Protein AF-A0A397BS30-F1 (afdb_monomer)

Foldseek 3Di:
DDCPDPPPLVNVLVVLLVQCLDPPVVSNVVSLVSLLVSLLVCCVVPVVVSLVSLLSNLLSNLVSDQALVSLVSLLVSLVSCLVDLVSNLSSLVSLLVSCVVPVVRSVSSLLSLLLCLQVHDPVNNVSSLVSNLVVCQVPVVCLVVSVVSLVPDHDPVSSVVSVVSSVVSCVVVVVVVVVVVVD

Solvent-accessible surface area (backbone atoms only — not comparable to full-atom values): 10350 Å² total; per-residue (Å²): 135,83,80,72,70,81,66,53,65,65,60,53,44,63,67,27,57,71,24,59,66,38,88,55,62,70,52,18,55,48,19,54,51,50,51,45,49,50,31,50,57,29,48,76,82,37,49,69,60,16,49,53,53,41,52,55,48,46,54,48,51,57,69,47,58,81,47,69,87,47,48,65,61,52,54,51,49,50,61,56,34,62,90,39,65,69,54,38,52,50,46,54,49,53,47,50,52,54,21,70,76,39,55,80,78,24,47,58,50,54,54,46,57,49,52,42,66,68,72,53,59,79,90,50,38,68,60,52,50,52,55,52,50,52,48,39,72,77,42,60,85,48,52,64,58,49,48,53,47,58,72,41,95,58,56,70,71,58,37,51,57,52,50,57,50,48,55,60,48,47,70,63,47,54,65,58,58,63,56,68,76,75,113

Secondary structure (DSSP, 8-state):
--------HHHHHHHHGGGTT-SSHHHHHHHHHHHHHHHHHHHHH-HHHHHHHHHHHHHHHHHT--SGGGHHHHHHHHHTTTT-HHHHHHHHHHHHHHHHH-TTTTHHHHHHHHHHHHHS-TTTHHHHHHHHHHHHHH-GGGHHHHHHHHHSS--HHHHHHHHHHHHHHHHHHHHHHHHHTT-

pLDDT: mean 87.2, std 12.35, range [36.31, 96.69]

Sequence (183 aa):
MGHVRQLNLDMLFELALPGIGHAWAPLHRHAHRILRALVLMYSKDRPIQASEMGAVYIRGMVNTFTGPDDIKDMAMGVLAMTADAALVRFALVEICDKWACDRVRSEPLATLLFELLKVLPSRDLPFALVVVEKMMWEEPTIMPTVYQAIAGPCDASRRIVLLEWYLRLHAQIAPAVTWHSRL

Radius of gyration: 18.49 Å; Cα contacts (8 Å, |Δi|>4): 156; chains: 1; bounding box: 47×34×58 Å

Nearest PDB structures (foldseek):
  8e12-assembly1_B  TM=2.972E-01  e=1.622E+00  synthetic construct
  8gjg-assembly1_A  TM=2.204E-01  e=1.013E+00  synthetic construct
  7vg5-assembly1_B  TM=2.350E-01  e=1.344E+00  Methylorubrum extorquens AM1
  7vg4-assembly3_E  TM=2.601E-01  e=3.133E+00  Methylorubrum extorquens AM1

Organism: Aphanomyces astaci (NCBI:txid112090)

Mean predicted aligned error: 6.18 Å

Structure (mmCIF, N/CA/C/O backbone):
data_AF-A0A39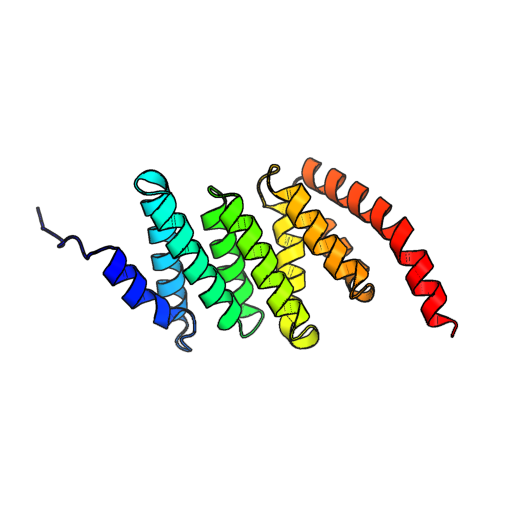7BS30-F1
#
_entry.id   AF-A0A397BS30-F1
#
loop_
_atom_site.group_PDB
_atom_site.id
_atom_site.type_symbol
_atom_site.label_atom_id
_atom_site.label_alt_id
_atom_site.label_comp_id
_atom_site.label_asym_id
_atom_site.label_entity_id
_atom_site.label_seq_id
_atom_site.pdbx_PDB_ins_code
_atom_site.Cartn_x
_atom_site.Cartn_y
_atom_site.Cartn_z
_atom_site.occupancy
_atom_site.B_iso_or_equiv
_atom_site.auth_seq_id
_atom_site.auth_comp_id
_atom_site.auth_asym_id
_atom_site.auth_atom_id
_atom_site.pdbx_PDB_model_num
ATOM 1 N N . MET A 1 1 ? 29.333 11.074 -30.494 1.00 40.16 1 MET A N 1
ATOM 2 C CA . MET A 1 1 ? 28.013 10.938 -29.843 1.00 40.16 1 MET A CA 1
ATOM 3 C C . MET A 1 1 ? 27.722 9.454 -29.734 1.00 40.16 1 MET A C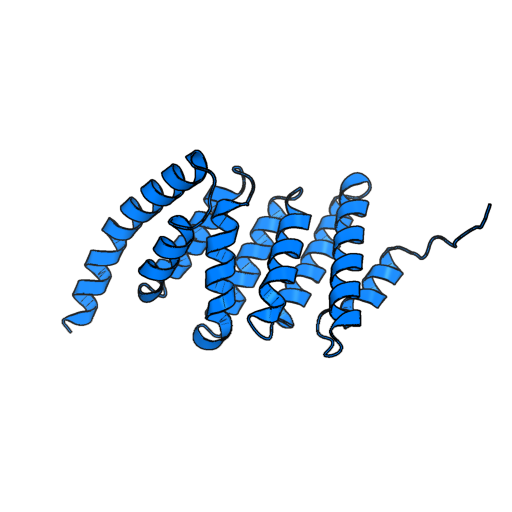 1
ATOM 5 O O . MET A 1 1 ? 27.475 8.816 -30.746 1.00 40.16 1 MET A O 1
ATOM 9 N N . GLY A 1 2 ? 27.954 8.877 -28.555 1.00 36.31 2 GLY A N 1
ATOM 10 C CA . GLY A 1 2 ? 27.960 7.428 -28.372 1.00 36.31 2 GLY A CA 1
ATOM 11 C C . GLY A 1 2 ? 26.554 6.850 -28.443 1.00 36.31 2 GLY A C 1
ATOM 12 O O . GLY A 1 2 ? 25.706 7.197 -27.625 1.00 36.31 2 GLY A O 1
ATOM 13 N N . HIS A 1 3 ? 26.332 5.944 -29.394 1.00 38.34 3 HIS A N 1
ATOM 14 C CA . HIS A 1 3 ? 25.245 4.977 -29.350 1.00 38.34 3 HIS A CA 1
ATOM 15 C C . HIS A 1 3 ? 25.442 4.075 -28.126 1.00 38.34 3 HIS A C 1
ATOM 17 O O . HIS A 1 3 ? 25.963 2.965 -28.229 1.00 38.34 3 HIS A O 1
ATOM 23 N N . VAL A 1 4 ? 25.019 4.540 -26.949 1.00 46.09 4 VAL A N 1
ATOM 24 C CA . VAL A 1 4 ? 24.551 3.613 -25.922 1.00 46.09 4 VAL A CA 1
ATOM 25 C C . VAL A 1 4 ? 23.377 2.918 -26.591 1.00 46.09 4 VAL A C 1
ATOM 27 O O . VAL A 1 4 ? 22.336 3.539 -26.807 1.00 46.09 4 VAL A O 1
ATOM 30 N N . ARG A 1 5 ? 23.607 1.686 -27.066 1.00 45.81 5 ARG A N 1
ATOM 31 C CA . ARG A 1 5 ? 22.564 0.811 -27.605 1.00 45.81 5 ARG A CA 1
ATOM 32 C C . ARG A 1 5 ? 21.346 0.992 -26.712 1.00 45.81 5 ARG A C 1
ATOM 34 O O . ARG A 1 5 ? 21.492 0.887 -25.495 1.00 45.81 5 ARG A O 1
ATOM 41 N N . GLN A 1 6 ? 20.198 1.304 -27.310 1.00 48.25 6 GLN A N 1
ATOM 42 C CA . GLN A 1 6 ? 18.901 1.136 -26.670 1.00 48.25 6 GLN A CA 1
ATOM 43 C C . GLN A 1 6 ? 18.874 -0.301 -26.152 1.00 48.25 6 GLN A C 1
ATOM 45 O O . GLN A 1 6 ? 18.563 -1.234 -26.888 1.00 48.25 6 GLN A O 1
ATOM 50 N N . LEU A 1 7 ? 19.318 -0.507 -24.916 1.00 56.38 7 LEU A N 1
ATOM 51 C CA . LEU A 1 7 ? 19.013 -1.709 -24.181 1.00 56.38 7 LEU A CA 1
ATOM 52 C C . LEU A 1 7 ? 17.499 -1.797 -24.257 1.00 56.38 7 LEU A C 1
ATOM 54 O O . LEU A 1 7 ? 16.817 -0.836 -23.893 1.00 56.38 7 LEU A O 1
ATOM 58 N N . ASN A 1 8 ? 17.000 -2.890 -24.834 1.00 81.12 8 ASN A N 1
ATOM 59 C CA . ASN A 1 8 ? 15.572 -3.126 -24.889 1.00 81.12 8 ASN A CA 1
ATOM 60 C C . ASN A 1 8 ? 15.067 -2.993 -23.447 1.00 81.12 8 ASN A C 1
ATOM 62 O O . ASN A 1 8 ? 15.527 -3.717 -22.565 1.00 81.12 8 ASN A O 1
ATOM 66 N N . LEU A 1 9 ? 14.223 -1.996 -23.188 1.00 82.75 9 LEU A N 1
ATOM 67 C CA . LEU A 1 9 ? 13.774 -1.664 -21.838 1.00 82.75 9 LEU A CA 1
ATOM 68 C C . LEU A 1 9 ? 13.046 -2.861 -21.200 1.00 82.75 9 LEU A C 1
ATOM 70 O O . LEU A 1 9 ? 13.106 -3.030 -19.985 1.00 82.75 9 LEU A O 1
ATOM 74 N N . ASP A 1 10 ? 12.469 -3.738 -22.026 1.00 84.62 10 ASP A N 1
ATOM 75 C CA . ASP A 1 10 ? 11.859 -5.003 -21.609 1.00 84.62 10 ASP A CA 1
ATOM 76 C C . ASP A 1 10 ? 12.922 -5.988 -21.102 1.00 84.62 10 ASP A C 1
ATOM 78 O O . ASP A 1 10 ? 12.783 -6.564 -20.028 1.00 84.62 10 ASP A O 1
ATOM 82 N N . MET A 1 11 ? 14.057 -6.092 -21.800 1.00 88.94 11 MET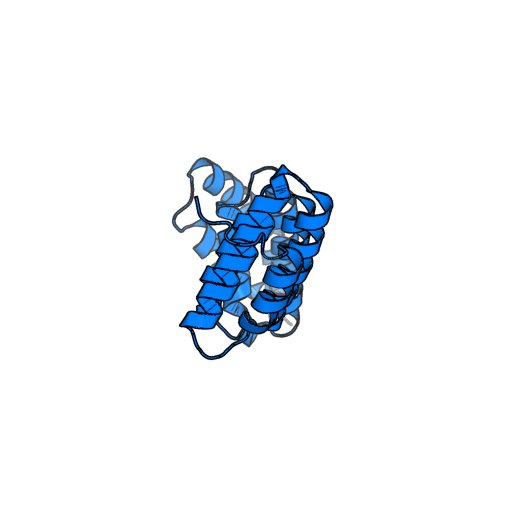 A N 1
ATOM 83 C CA . MET A 1 11 ? 15.201 -6.893 -21.350 1.00 88.94 11 MET A CA 1
ATOM 84 C C . MET A 1 11 ? 15.796 -6.336 -20.049 1.00 88.94 11 MET A C 1
ATOM 86 O O . MET A 1 11 ? 16.178 -7.098 -19.168 1.00 88.94 11 MET A O 1
ATOM 90 N N . LEU A 1 12 ? 15.870 -5.009 -19.895 1.00 89.94 12 LEU A N 1
ATOM 91 C CA . LEU A 1 12 ? 16.320 -4.395 -18.639 1.00 89.94 12 LEU A CA 1
ATOM 92 C C . LEU A 1 12 ? 15.372 -4.684 -17.479 1.00 89.94 12 LEU A C 1
ATOM 94 O O . LEU A 1 12 ? 15.836 -4.898 -16.360 1.00 89.94 12 LEU A O 1
ATOM 98 N N . PHE A 1 13 ? 14.067 -4.688 -17.740 1.00 92.06 13 PHE A N 1
ATOM 99 C CA . PHE A 1 13 ? 13.070 -5.057 -16.748 1.00 92.06 13 PHE A CA 1
ATOM 100 C C . PHE A 1 13 ? 13.260 -6.505 -16.302 1.00 92.06 13 PHE A C 1
ATOM 102 O O . PHE A 1 13 ? 13.444 -6.751 -15.111 1.00 92.06 13 PHE A O 1
ATOM 109 N N . GLU A 1 14 ? 13.322 -7.442 -17.249 1.00 91.50 14 GLU A N 1
ATOM 110 C CA . GLU A 1 14 ? 13.538 -8.863 -16.960 1.00 91.50 14 GLU A CA 1
ATOM 111 C C . GLU A 1 14 ? 14.844 -9.119 -16.201 1.00 91.50 14 GLU A C 1
ATOM 113 O O . GLU A 1 14 ? 14.863 -9.911 -15.262 1.00 91.50 14 GLU A O 1
ATOM 118 N N . LEU A 1 15 ? 15.926 -8.414 -16.541 1.00 91.38 15 LEU A N 1
ATOM 119 C CA . LEU A 1 15 ? 17.205 -8.528 -15.833 1.00 91.38 15 LEU A CA 1
ATOM 120 C C . LEU A 1 15 ? 17.167 -7.939 -14.418 1.00 91.38 15 LEU A C 1
ATOM 122 O O . LEU A 1 15 ? 17.908 -8.392 -13.546 1.00 91.38 15 LEU A O 1
ATOM 126 N N . ALA A 1 16 ? 16.337 -6.922 -14.178 1.00 93.12 16 ALA A N 1
ATOM 127 C CA . ALA A 1 16 ? 16.219 -6.284 -12.871 1.00 93.12 16 ALA A CA 1
ATOM 128 C C . ALA A 1 16 ? 15.297 -7.057 -11.913 1.00 93.12 16 ALA A C 1
ATOM 130 O O . ALA A 1 16 ? 15.535 -7.024 -10.705 1.00 93.12 16 ALA A O 1
ATOM 131 N N . LEU A 1 17 ? 14.285 -7.776 -12.417 1.00 93.69 17 LEU A N 1
ATOM 132 C CA . LEU A 1 17 ? 13.315 -8.519 -11.597 1.00 93.69 17 LEU A CA 1
ATOM 133 C C . LEU A 1 17 ? 13.954 -9.485 -10.574 1.00 93.69 17 LEU A C 1
ATOM 135 O O . LEU A 1 17 ? 13.567 -9.426 -9.405 1.00 93.69 17 LEU A O 1
ATOM 139 N N . PRO A 1 18 ? 14.958 -10.320 -10.923 1.00 92.50 18 PRO A N 1
ATOM 140 C CA . PRO A 1 18 ? 15.610 -11.207 -9.955 1.00 92.50 18 PRO A CA 1
ATOM 141 C C . PRO A 1 18 ? 16.290 -10.467 -8.797 1.00 92.50 18 PRO A C 1
ATOM 143 O O . PRO A 1 18 ? 16.517 -11.045 -7.737 1.00 92.50 18 PRO A O 1
ATOM 146 N N . GLY A 1 19 ? 16.625 -9.187 -8.985 1.00 92.38 19 GLY A N 1
ATOM 147 C CA . GLY A 1 19 ? 17.292 -8.378 -7.973 1.00 92.38 19 GLY A CA 1
ATOM 148 C C . GLY A 1 19 ? 16.397 -7.981 -6.796 1.00 92.38 19 GLY A C 1
ATOM 149 O O . GLY A 1 19 ? 16.935 -7.688 -5.733 1.00 92.38 19 GLY A O 1
ATOM 150 N N . ILE A 1 20 ? 15.065 -8.004 -6.939 1.00 91.19 20 ILE A N 1
ATOM 151 C CA . ILE A 1 20 ? 14.114 -7.548 -5.903 1.00 91.19 20 ILE A CA 1
ATOM 152 C C . ILE A 1 20 ? 14.251 -8.366 -4.607 1.00 91.19 20 ILE A C 1
ATOM 154 O O . ILE A 1 20 ? 14.229 -7.804 -3.524 1.00 91.19 20 ILE A O 1
ATOM 158 N N . GLY A 1 21 ? 14.457 -9.681 -4.687 1.00 86.81 21 GLY A N 1
ATOM 159 C CA . GLY A 1 21 ? 14.608 -10.545 -3.504 1.00 86.81 21 GLY A CA 1
ATOM 160 C C . GLY A 1 21 ? 16.055 -10.849 -3.119 1.00 86.81 21 GLY A C 1
ATOM 161 O O . GLY A 1 21 ? 16.309 -11.776 -2.354 1.00 86.81 21 GLY A O 1
ATOM 162 N N . HIS A 1 22 ? 17.029 -10.157 -3.712 1.00 91.94 22 HIS A N 1
ATOM 163 C CA . HIS A 1 22 ? 18.426 -10.550 -3.594 1.00 91.94 22 HIS A CA 1
ATOM 164 C C . HIS A 1 22 ? 19.052 -10.090 -2.266 1.00 91.94 22 HIS A C 1
ATOM 166 O O . HIS A 1 22 ? 18.989 -8.915 -1.918 1.00 91.94 22 HIS A O 1
ATOM 172 N N . ALA A 1 23 ? 19.765 -10.983 -1.569 1.00 87.44 23 ALA A N 1
ATOM 173 C CA . ALA A 1 23 ? 20.357 -10.703 -0.251 1.00 87.44 23 ALA A CA 1
ATOM 174 C C . ALA A 1 23 ? 21.417 -9.577 -0.251 1.00 87.44 23 ALA A C 1
ATOM 176 O O . ALA A 1 23 ? 21.675 -8.932 0.765 1.00 87.44 23 ALA A O 1
ATOM 177 N N . TRP A 1 24 ? 22.061 -9.323 -1.394 1.00 91.50 24 TRP A N 1
ATOM 178 C CA . TRP A 1 24 ? 23.022 -8.224 -1.530 1.00 91.50 24 TRP A CA 1
ATOM 179 C C . TRP A 1 24 ? 22.312 -6.867 -1.679 1.00 91.50 24 TRP A C 1
ATOM 181 O O . TRP A 1 24 ? 21.892 -6.482 -2.774 1.00 91.50 24 TRP A O 1
ATOM 191 N N . ALA A 1 25 ? 22.241 -6.114 -0.576 1.00 89.06 25 ALA A N 1
ATOM 192 C CA . ALA A 1 25 ? 21.524 -4.839 -0.464 1.00 89.06 25 ALA A CA 1
ATOM 193 C C . ALA A 1 25 ? 21.825 -3.782 -1.556 1.00 89.06 25 ALA A C 1
ATOM 195 O O . ALA A 1 25 ? 20.925 -3.008 -1.899 1.00 89.06 25 ALA A O 1
ATOM 196 N N . PRO A 1 26 ? 23.052 -3.655 -2.109 1.00 91.69 26 PRO A N 1
ATOM 197 C CA . PRO A 1 26 ? 23.299 -2.772 -3.247 1.00 91.69 26 PRO A CA 1
ATOM 198 C C . PRO A 1 26 ? 22.538 -3.189 -4.507 1.00 91.69 26 PRO A C 1
ATOM 200 O O . PRO A 1 26 ? 21.917 -2.326 -5.124 1.00 91.69 26 PRO A O 1
ATOM 203 N N . LEU A 1 27 ? 22.547 -4.476 -4.872 1.00 91.56 27 LEU A N 1
ATOM 204 C CA . LEU A 1 27 ? 21.836 -4.973 -6.054 1.00 91.56 27 LEU A CA 1
ATOM 205 C C . LEU A 1 27 ? 20.326 -4.865 -5.877 1.00 91.56 27 LEU A C 1
ATOM 207 O O . LEU A 1 27 ? 19.664 -4.357 -6.775 1.00 91.56 27 LEU A O 1
ATOM 211 N N . HIS A 1 28 ? 19.816 -5.232 -4.702 1.00 90.94 28 HIS A N 1
ATOM 212 C CA . HIS A 1 28 ? 18.412 -5.050 -4.336 1.00 90.94 28 HIS A CA 1
ATOM 213 C C . HIS A 1 28 ? 17.946 -3.607 -4.577 1.00 90.94 28 HIS A C 1
ATOM 215 O O . HIS A 1 28 ? 17.081 -3.341 -5.413 1.00 90.94 28 HIS A O 1
ATOM 221 N N . ARG A 1 29 ? 18.617 -2.628 -3.956 1.00 91.38 29 ARG A N 1
ATOM 222 C CA . ARG A 1 29 ? 18.260 -1.208 -4.116 1.00 91.38 29 ARG A CA 1
ATOM 223 C C . ARG A 1 29 ? 18.392 -0.720 -5.561 1.00 91.38 29 ARG A C 1
ATOM 225 O O . ARG A 1 29 ? 17.600 0.120 -5.992 1.00 91.38 29 ARG A O 1
ATOM 232 N N . HIS A 1 30 ? 19.380 -1.206 -6.316 1.00 93.88 30 HIS A N 1
ATOM 233 C CA . HIS A 1 30 ? 19.525 -0.854 -7.733 1.00 93.88 30 HIS A CA 1
ATOM 234 C C . HIS A 1 30 ? 18.399 -1.439 -8.585 1.00 93.88 30 HIS A C 1
ATOM 236 O O . HIS A 1 30 ? 17.846 -0.708 -9.404 1.00 93.88 30 HIS A O 1
ATOM 242 N N . ALA A 1 31 ? 18.002 -2.690 -8.350 1.00 94.62 31 ALA A N 1
ATOM 243 C CA . ALA A 1 31 ? 16.874 -3.318 -9.028 1.00 94.62 31 ALA A CA 1
ATOM 244 C C . ALA A 1 31 ? 15.584 -2.514 -8.818 1.00 94.62 31 ALA A C 1
ATOM 246 O O . ALA A 1 31 ? 14.976 -2.071 -9.791 1.00 94.62 31 ALA A O 1
ATOM 247 N N . HIS A 1 32 ? 15.234 -2.187 -7.568 1.00 94.94 32 HIS A N 1
ATOM 248 C CA . HIS A 1 32 ? 14.068 -1.346 -7.267 1.00 94.94 32 HIS A CA 1
ATOM 249 C C . HIS A 1 32 ? 14.128 0.032 -7.943 1.00 94.94 32 HIS A C 1
ATOM 251 O O . HIS A 1 32 ? 13.105 0.577 -8.358 1.00 94.94 32 HIS A O 1
ATOM 257 N N . ARG A 1 33 ? 15.310 0.658 -8.038 1.00 94.19 33 ARG A N 1
ATOM 258 C CA . ARG A 1 33 ? 15.469 1.946 -8.743 1.00 94.19 33 ARG A CA 1
ATOM 259 C C . ARG A 1 33 ? 15.235 1.807 -10.245 1.00 94.19 33 ARG A C 1
ATOM 261 O O . ARG A 1 33 ? 14.510 2.628 -10.800 1.00 94.19 33 ARG A O 1
ATOM 268 N N . ILE A 1 34 ? 15.819 0.787 -10.876 1.00 94.50 34 ILE A N 1
ATOM 269 C CA . ILE A 1 34 ? 15.664 0.520 -12.312 1.00 94.50 34 ILE A CA 1
ATOM 270 C C . ILE A 1 34 ? 14.192 0.256 -12.629 1.00 94.50 34 ILE A C 1
ATOM 272 O O . ILE A 1 34 ? 13.629 0.930 -13.484 1.00 94.50 34 ILE A O 1
ATOM 276 N N . LEU A 1 35 ? 13.543 -0.646 -11.892 1.00 94.56 35 LEU A N 1
ATOM 277 C CA . LEU A 1 35 ? 12.146 -1.021 -12.120 1.00 94.56 35 LEU A CA 1
ATOM 278 C C . LEU A 1 35 ? 11.198 0.178 -11.972 1.00 94.56 35 LEU A C 1
ATOM 280 O O . LEU A 1 35 ? 10.381 0.424 -12.857 1.00 94.56 35 LEU A O 1
ATOM 284 N N . ARG A 1 36 ? 11.357 0.990 -10.915 1.00 94.00 36 ARG A N 1
ATOM 285 C CA . ARG A 1 36 ? 10.588 2.239 -10.750 1.00 94.00 36 ARG A CA 1
ATOM 286 C C . ARG A 1 36 ? 10.799 3.206 -11.911 1.00 94.00 36 ARG A C 1
ATOM 288 O O . ARG 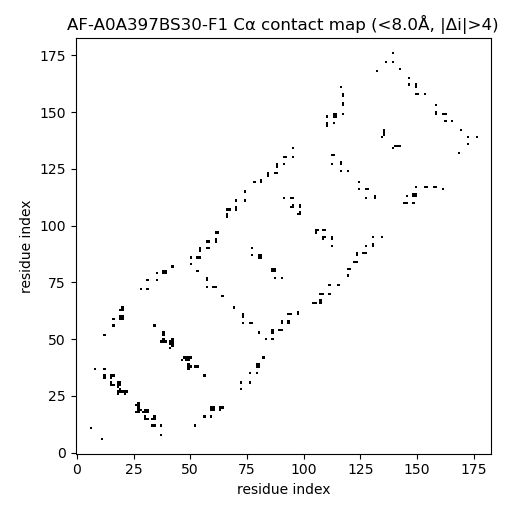A 1 36 ? 9.833 3.775 -12.409 1.00 94.00 36 ARG A O 1
ATOM 295 N N . ALA A 1 37 ? 12.049 3.404 -12.331 1.00 91.62 37 ALA A N 1
ATOM 296 C CA . ALA A 1 37 ? 12.365 4.298 -13.437 1.00 91.62 37 ALA A CA 1
ATOM 297 C C . ALA A 1 37 ? 11.729 3.813 -14.746 1.00 91.62 37 ALA A C 1
ATOM 299 O O . ALA A 1 37 ? 11.136 4.619 -15.455 1.00 91.62 37 ALA A O 1
ATOM 300 N N . LEU A 1 38 ? 11.783 2.509 -15.029 1.00 90.44 38 LEU A N 1
ATOM 301 C CA . LEU A 1 38 ? 11.166 1.913 -16.214 1.00 90.44 38 LEU A CA 1
ATOM 302 C C . LEU A 1 38 ? 9.645 2.104 -16.223 1.00 90.44 38 LEU A C 1
ATOM 304 O O . LEU A 1 38 ? 9.112 2.581 -17.221 1.00 90.44 38 LEU A O 1
ATOM 308 N N . VAL A 1 39 ? 8.958 1.823 -15.109 1.00 89.88 39 VAL A N 1
ATOM 309 C CA . VAL A 1 39 ? 7.503 2.046 -14.985 1.00 89.88 39 VAL A CA 1
ATOM 310 C C . VAL A 1 39 ? 7.154 3.520 -15.213 1.00 89.88 39 VAL A C 1
ATOM 312 O O . VAL A 1 39 ? 6.257 3.836 -15.993 1.00 89.88 39 VAL A O 1
ATOM 315 N N . LEU A 1 40 ? 7.901 4.443 -14.600 1.00 89.31 40 LEU A N 1
ATOM 316 C CA . LEU A 1 40 ? 7.681 5.882 -14.769 1.00 89.31 40 LEU A CA 1
ATOM 317 C C . LEU A 1 40 ? 7.958 6.356 -16.200 1.00 89.31 40 LEU A C 1
ATOM 319 O O . LEU A 1 40 ? 7.224 7.197 -16.715 1.00 89.31 40 LEU A O 1
ATOM 323 N N . MET A 1 41 ? 8.995 5.832 -16.852 1.00 87.81 41 MET A N 1
ATOM 324 C CA . MET A 1 41 ? 9.319 6.172 -18.238 1.00 87.81 41 MET A CA 1
ATOM 325 C C . MET A 1 41 ? 8.228 5.681 -19.186 1.00 87.81 41 MET A C 1
ATOM 327 O O . MET A 1 41 ? 7.695 6.471 -19.964 1.00 87.81 41 MET A O 1
ATOM 331 N N . TYR A 1 42 ? 7.836 4.411 -19.069 1.00 84.88 42 TYR A N 1
ATOM 332 C CA . TYR A 1 42 ? 6.785 3.837 -19.900 1.00 84.88 42 TYR A CA 1
ATOM 333 C C . TYR A 1 42 ? 5.417 4.468 -19.647 1.00 84.88 42 TYR A C 1
ATOM 335 O O . TYR A 1 42 ? 4.625 4.548 -20.579 1.00 84.88 42 TYR A O 1
ATOM 343 N N . SER A 1 43 ? 5.139 4.988 -18.447 1.00 84.44 43 SER A N 1
ATOM 344 C CA . SER A 1 43 ? 3.837 5.605 -18.149 1.00 84.44 43 SER A CA 1
ATOM 345 C C . SER A 1 43 ? 3.482 6.779 -19.072 1.00 84.44 43 SER A C 1
ATOM 347 O O . SER A 1 43 ? 2.303 7.058 -19.278 1.00 84.44 43 SER A O 1
ATOM 349 N N . LYS A 1 44 ? 4.490 7.443 -19.657 1.00 81.62 44 LYS A N 1
ATOM 350 C CA . LYS A 1 44 ? 4.303 8.563 -20.589 1.00 81.62 44 LYS A CA 1
ATOM 351 C C . LYS A 1 44 ? 3.979 8.113 -22.010 1.00 81.62 44 LYS A C 1
ATOM 353 O O . LYS A 1 44 ? 3.078 8.671 -22.626 1.00 81.62 44 LYS A O 1
ATOM 358 N N . ASP A 1 45 ? 4.701 7.111 -22.505 1.00 84.19 45 ASP A N 1
ATOM 359 C CA . ASP A 1 45 ? 4.676 6.743 -23.926 1.00 84.19 45 ASP A CA 1
ATOM 360 C C . ASP A 1 45 ? 3.873 5.458 -24.197 1.00 84.19 45 ASP A C 1
ATOM 362 O O . ASP A 1 45 ? 3.378 5.252 -25.304 1.00 84.19 45 ASP A O 1
ATOM 366 N N . ARG A 1 46 ? 3.749 4.570 -23.200 1.00 85.06 46 ARG A N 1
ATOM 367 C CA . ARG A 1 46 ? 3.095 3.251 -23.282 1.00 85.06 46 ARG A CA 1
ATOM 368 C C . ARG A 1 46 ? 2.397 2.891 -21.958 1.00 85.06 46 ARG A C 1
ATOM 370 O O . ARG A 1 46 ? 2.879 2.031 -21.216 1.00 85.06 46 ARG A O 1
ATOM 377 N N . PRO A 1 47 ? 1.247 3.513 -21.652 1.00 85.12 47 PRO A N 1
ATOM 378 C CA . PRO A 1 47 ? 0.601 3.387 -20.345 1.00 85.12 47 PRO A CA 1
ATOM 379 C C . PRO A 1 47 ? 0.206 1.947 -19.994 1.00 85.12 47 PRO A C 1
ATOM 381 O O . PRO A 1 47 ? 0.458 1.521 -18.877 1.00 85.12 47 PRO A O 1
ATOM 384 N N . ILE A 1 48 ? -0.325 1.169 -20.947 1.00 86.62 48 ILE A N 1
ATOM 385 C CA . ILE A 1 48 ? -0.730 -0.231 -20.705 1.00 86.62 48 ILE A CA 1
ATOM 386 C C . ILE A 1 48 ? 0.474 -1.084 -20.286 1.00 86.62 48 ILE A C 1
ATOM 388 O O . ILE A 1 48 ? 0.424 -1.786 -19.280 1.00 86.62 48 ILE A O 1
ATOM 392 N N . GLN A 1 49 ? 1.582 -0.966 -21.022 1.00 87.00 49 GLN A N 1
ATOM 393 C CA . GLN A 1 49 ? 2.809 -1.702 -20.724 1.00 87.00 49 GLN A CA 1
ATOM 394 C C . GLN A 1 49 ? 3.379 -1.297 -19.354 1.00 87.00 49 GLN A C 1
ATOM 396 O O . GLN A 1 49 ? 3.826 -2.146 -18.586 1.00 87.00 49 GLN A O 1
ATOM 401 N N . ALA A 1 50 ? 3.311 -0.006 -19.009 1.00 88.25 50 ALA A N 1
ATOM 402 C CA . ALA A 1 50 ? 3.714 0.481 -17.692 1.00 88.25 50 ALA A CA 1
ATOM 403 C C . ALA A 1 50 ? 2.875 -0.136 -16.561 1.00 88.25 50 ALA A C 1
ATOM 405 O O . ALA A 1 50 ? 3.439 -0.516 -15.534 1.00 88.25 50 ALA A O 1
ATOM 406 N N . SER A 1 51 ? 1.558 -0.262 -16.754 1.00 90.56 51 SER A N 1
ATOM 407 C CA . SER A 1 51 ? 0.649 -0.888 -15.789 1.00 90.56 51 SER A CA 1
ATOM 408 C C . SER A 1 51 ? 0.987 -2.364 -15.564 1.00 90.56 51 SER A C 1
ATOM 410 O O . SER A 1 51 ? 1.081 -2.805 -14.420 1.00 90.56 51 SER A O 1
ATOM 412 N N . GLU A 1 52 ? 1.237 -3.122 -16.635 1.00 91.94 52 GLU A N 1
ATOM 413 C CA . GLU A 1 52 ? 1.610 -4.543 -16.560 1.00 91.94 52 GLU A CA 1
ATOM 414 C C . GLU A 1 52 ? 2.953 -4.746 -15.848 1.00 91.94 52 GLU A C 1
ATOM 416 O O . GLU A 1 52 ? 3.055 -5.529 -14.901 1.00 91.94 52 GLU A O 1
ATOM 421 N N . MET A 1 53 ? 3.977 -3.986 -16.247 1.00 93.25 53 MET A N 1
ATOM 422 C CA . MET A 1 53 ? 5.291 -4.005 -15.597 1.00 93.25 53 MET A CA 1
ATOM 423 C C . MET A 1 53 ? 5.188 -3.610 -14.124 1.00 93.25 53 MET A C 1
ATOM 425 O O . MET A 1 53 ? 5.810 -4.225 -13.256 1.00 93.25 53 MET A O 1
ATOM 429 N N . GLY A 1 54 ? 4.378 -2.596 -13.830 1.00 93.88 54 GLY A N 1
ATOM 430 C CA . GLY A 1 54 ? 4.108 -2.161 -12.473 1.00 93.88 54 GLY A CA 1
ATOM 431 C C . GLY A 1 54 ? 3.471 -3.260 -11.628 1.00 93.88 54 GLY A C 1
ATOM 432 O O . GLY A 1 54 ? 3.894 -3.469 -10.493 1.00 93.88 54 GLY A O 1
ATOM 433 N N . ALA A 1 55 ? 2.511 -4.005 -12.182 1.00 95.81 55 ALA A N 1
ATOM 434 C CA . ALA A 1 55 ? 1.830 -5.083 -11.473 1.00 95.81 55 ALA A CA 1
ATOM 435 C C . ALA A 1 55 ? 2.788 -6.241 -11.156 1.00 95.81 55 ALA A C 1
ATOM 437 O O . ALA A 1 55 ? 2.830 -6.719 -10.020 1.00 95.81 55 ALA A O 1
ATOM 438 N N . VAL A 1 56 ? 3.618 -6.645 -12.126 1.00 96.06 56 VAL A N 1
ATOM 439 C CA . VAL A 1 56 ? 4.667 -7.659 -11.916 1.00 96.06 56 VAL A CA 1
ATOM 440 C C . VAL A 1 56 ? 5.657 -7.199 -10.847 1.00 96.06 56 VAL A C 1
ATOM 442 O O . VAL A 1 56 ? 6.014 -7.973 -9.959 1.00 96.06 56 VAL A O 1
ATOM 445 N N . TYR A 1 57 ? 6.066 -5.929 -10.891 1.00 95.56 57 TYR A N 1
ATOM 446 C CA . TYR A 1 57 ? 6.978 -5.362 -9.907 1.00 95.56 57 TYR A CA 1
ATOM 447 C C . TYR A 1 57 ? 6.368 -5.341 -8.495 1.00 95.56 57 TYR A C 1
ATOM 449 O O . TYR A 1 57 ? 7.014 -5.839 -7.576 1.00 95.56 57 TYR A O 1
ATOM 457 N N . ILE A 1 58 ? 5.132 -4.851 -8.313 1.00 95.88 58 ILE A N 1
ATOM 458 C CA . ILE A 1 58 ? 4.418 -4.881 -7.017 1.00 95.88 58 ILE A CA 1
ATOM 459 C C . ILE A 1 58 ? 4.399 -6.292 -6.451 1.00 95.88 58 ILE A C 1
ATOM 461 O O . ILE A 1 58 ? 4.821 -6.501 -5.315 1.00 95.88 58 ILE A O 1
ATOM 465 N N . ARG A 1 59 ? 3.932 -7.258 -7.245 1.00 95.94 59 ARG A N 1
ATOM 466 C CA . ARG A 1 59 ? 3.807 -8.642 -6.794 1.00 95.94 59 ARG A CA 1
ATOM 467 C C . ARG A 1 59 ? 5.165 -9.226 -6.417 1.00 95.94 59 ARG A C 1
ATOM 469 O O . ARG A 1 59 ? 5.275 -9.917 -5.409 1.00 95.94 59 ARG A O 1
ATOM 476 N N . GLY A 1 60 ? 6.208 -8.901 -7.181 1.00 94.50 60 GLY A N 1
ATOM 477 C CA . GLY A 1 60 ? 7.591 -9.221 -6.838 1.00 94.50 60 GLY A CA 1
ATOM 478 C C . GLY A 1 60 ? 7.973 -8.692 -5.455 1.00 94.50 60 GLY A C 1
ATOM 479 O O . GLY A 1 60 ? 8.352 -9.485 -4.601 1.00 94.50 60 GLY A O 1
ATOM 480 N N . MET A 1 61 ? 7.796 -7.387 -5.211 1.00 93.88 61 MET A N 1
ATOM 481 C CA . MET A 1 61 ? 8.124 -6.760 -3.921 1.00 93.88 61 MET A CA 1
ATOM 482 C C . MET A 1 61 ? 7.366 -7.386 -2.748 1.00 93.88 61 MET A C 1
ATOM 484 O O . MET A 1 61 ? 7.951 -7.646 -1.703 1.00 93.88 61 MET A O 1
ATOM 488 N N . VAL A 1 62 ? 6.063 -7.625 -2.914 1.00 93.56 62 VAL A N 1
ATOM 489 C CA . VAL A 1 62 ? 5.200 -8.205 -1.875 1.00 93.56 62 VAL A CA 1
ATOM 490 C C . VAL A 1 62 ? 5.608 -9.648 -1.562 1.00 93.56 62 VAL A C 1
ATOM 492 O O . VAL A 1 62 ? 5.661 -10.051 -0.397 1.00 93.56 62 VAL A O 1
ATOM 495 N N . ASN A 1 63 ? 5.945 -10.432 -2.586 1.00 92.69 63 ASN A N 1
ATOM 496 C CA . ASN A 1 63 ? 6.363 -11.821 -2.414 1.00 92.69 63 ASN A CA 1
ATOM 497 C C . ASN A 1 63 ? 7.730 -11.945 -1.744 1.00 92.69 63 ASN A C 1
ATOM 499 O O . ASN A 1 63 ? 7.925 -12.857 -0.941 1.00 92.69 63 ASN A O 1
ATOM 503 N N . THR A 1 64 ? 8.652 -11.036 -2.055 1.00 91.38 64 THR A N 1
ATOM 504 C CA . THR A 1 64 ? 10.008 -11.032 -1.497 1.00 91.38 64 THR A CA 1
ATOM 505 C C . THR A 1 64 ? 10.134 -10.210 -0.221 1.00 91.38 64 THR A C 1
ATOM 507 O O . THR A 1 64 ? 11.241 -10.087 0.286 1.00 91.38 64 THR A O 1
ATOM 510 N N . PHE A 1 65 ? 9.043 -9.640 0.295 1.00 89.75 65 PHE A N 1
ATOM 511 C CA . PHE A 1 65 ? 9.054 -8.914 1.559 1.00 89.75 65 PHE A CA 1
ATOM 512 C C . PHE A 1 65 ? 9.491 -9.842 2.697 1.00 89.75 65 PHE A C 1
ATOM 514 O O . PHE A 1 65 ? 8.845 -10.864 2.959 1.00 89.75 65 PHE A O 1
ATOM 521 N N . THR A 1 66 ? 10.578 -9.473 3.371 1.00 85.06 66 THR A N 1
ATOM 522 C CA . THR A 1 66 ? 11.155 -10.243 4.480 1.00 85.06 66 THR A CA 1
ATOM 523 C C . THR A 1 66 ? 11.032 -9.542 5.825 1.00 85.06 66 THR A C 1
ATOM 525 O O . THR A 1 66 ? 11.051 -10.213 6.859 1.00 85.06 66 THR A O 1
ATOM 528 N N . GLY A 1 67 ? 10.867 -8.217 5.836 1.00 84.62 67 GLY A N 1
ATOM 529 C CA . GLY A 1 67 ? 10.718 -7.470 7.075 1.00 84.62 67 GLY A CA 1
ATOM 530 C C . GLY A 1 67 ? 10.781 -5.950 6.915 1.00 84.62 67 GLY A C 1
ATOM 531 O O . GLY A 1 67 ? 10.694 -5.421 5.808 1.00 84.62 67 GLY A O 1
ATOM 532 N N . PRO A 1 68 ? 10.932 -5.221 8.034 1.00 84.50 68 PRO A N 1
ATOM 533 C CA . PRO A 1 68 ? 10.829 -3.763 8.064 1.00 84.50 68 PRO A CA 1
ATOM 534 C C . PRO A 1 68 ? 11.779 -3.009 7.125 1.00 84.50 68 PRO A C 1
ATOM 536 O O . PRO A 1 68 ? 11.424 -1.933 6.641 1.00 84.50 68 PRO A O 1
ATOM 539 N N . ASP A 1 69 ? 12.959 -3.566 6.845 1.00 84.88 69 ASP A N 1
ATOM 540 C CA . ASP A 1 69 ? 13.969 -2.944 5.980 1.00 84.88 69 ASP A CA 1
ATOM 541 C C . ASP A 1 69 ? 13.461 -2.718 4.544 1.00 84.88 69 ASP A C 1
ATOM 543 O O . ASP A 1 69 ? 13.854 -1.749 3.888 1.00 84.88 69 ASP A O 1
ATOM 547 N N . ASP A 1 70 ? 12.512 -3.544 4.092 1.00 85.12 70 ASP A N 1
ATOM 548 C CA . ASP A 1 70 ? 11.934 -3.491 2.747 1.00 85.12 70 ASP A CA 1
ATOM 549 C C . ASP A 1 70 ? 10.816 -2.431 2.620 1.00 85.12 70 ASP A C 1
ATOM 551 O O . ASP A 1 70 ? 10.468 -2.020 1.506 1.00 85.12 70 ASP A O 1
ATOM 555 N N . ILE A 1 71 ? 10.260 -1.928 3.740 1.00 89.44 71 ILE A N 1
ATOM 556 C CA . ILE A 1 71 ? 9.104 -1.002 3.743 1.00 89.44 71 ILE A CA 1
ATOM 557 C C . ILE A 1 71 ? 9.371 0.220 2.874 1.00 89.44 71 ILE A C 1
ATOM 559 O O . ILE A 1 71 ? 8.493 0.677 2.141 1.00 89.44 71 ILE A O 1
ATOM 563 N N . LYS A 1 72 ? 10.576 0.787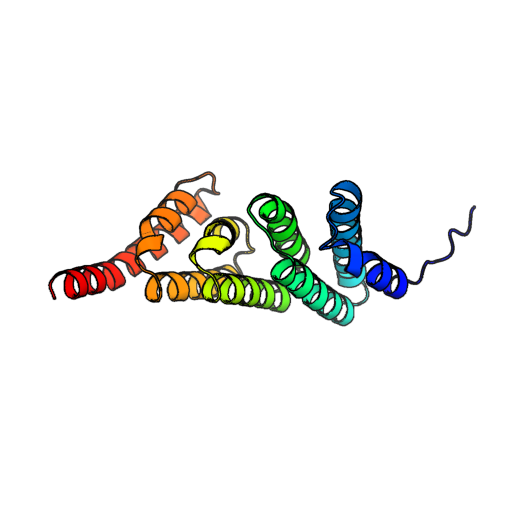 2.967 1.00 90.19 72 LYS A N 1
ATOM 564 C CA . LYS A 1 72 ? 10.905 2.017 2.249 1.00 90.19 72 LYS A CA 1
ATOM 565 C C . LYS A 1 72 ? 10.850 1.808 0.739 1.00 90.19 72 LYS A C 1
ATOM 567 O O . LYS A 1 72 ? 10.343 2.674 0.024 1.00 90.19 72 LYS A O 1
ATOM 572 N N . ASP A 1 73 ? 11.371 0.688 0.246 1.00 91.12 73 ASP A N 1
ATOM 573 C CA . ASP A 1 73 ? 11.345 0.390 -1.182 1.00 91.12 73 ASP A CA 1
ATOM 574 C C . ASP A 1 73 ? 9.931 0.023 -1.652 1.00 91.12 73 ASP A C 1
ATOM 576 O O . ASP A 1 73 ? 9.532 0.482 -2.727 1.00 91.12 73 ASP A O 1
ATOM 580 N N . MET A 1 74 ? 9.124 -0.642 -0.815 1.00 91.44 74 MET A N 1
ATOM 581 C CA . MET A 1 74 ? 7.694 -0.851 -1.082 1.00 91.44 74 MET A CA 1
ATOM 582 C C . MET A 1 74 ? 6.919 0.467 -1.174 1.00 91.44 74 MET A C 1
ATOM 584 O O . MET A 1 74 ? 6.255 0.714 -2.180 1.00 91.44 74 MET A O 1
ATOM 588 N N . ALA A 1 75 ? 7.045 1.348 -0.176 1.00 92.44 75 ALA A N 1
ATOM 589 C CA . ALA A 1 75 ? 6.381 2.651 -0.151 1.00 92.44 75 ALA A CA 1
ATOM 590 C C . ALA A 1 75 ? 6.701 3.454 -1.413 1.00 92.44 75 ALA A C 1
ATOM 592 O O . ALA A 1 75 ? 5.815 3.950 -2.107 1.00 92.44 75 ALA A O 1
ATOM 593 N N . MET A 1 76 ? 7.983 3.531 -1.760 1.00 92.62 76 MET A N 1
ATOM 594 C CA . MET A 1 76 ? 8.410 4.252 -2.948 1.00 92.62 76 MET A CA 1
ATOM 595 C C . MET A 1 76 ? 7.991 3.563 -4.253 1.00 92.62 76 MET A C 1
ATOM 597 O O . MET A 1 76 ? 7.816 4.246 -5.261 1.00 92.62 76 MET A O 1
ATOM 601 N N . GLY A 1 77 ? 7.866 2.235 -4.264 1.00 92.25 77 GLY A N 1
ATOM 602 C CA . GLY A 1 77 ? 7.321 1.481 -5.389 1.00 92.25 77 GLY A CA 1
ATOM 603 C C . GLY A 1 77 ? 5.859 1.838 -5.648 1.00 92.25 77 GLY A C 1
ATOM 604 O O . GLY A 1 77 ? 5.528 2.210 -6.770 1.00 92.25 77 GLY A O 1
ATOM 605 N N . VAL A 1 78 ? 5.024 1.843 -4.604 1.00 93.00 78 VAL A N 1
ATOM 606 C CA . VAL A 1 78 ? 3.617 2.277 -4.687 1.00 93.00 78 VAL A CA 1
ATOM 607 C C . VAL A 1 78 ? 3.518 3.738 -5.133 1.00 93.00 78 VAL A C 1
ATOM 609 O O . VAL A 1 78 ? 2.745 4.068 -6.031 1.00 93.00 78 VAL A O 1
ATOM 612 N N . LEU A 1 79 ? 4.341 4.626 -4.565 1.00 90.19 79 LEU A N 1
ATOM 613 C CA . LEU A 1 79 ? 4.316 6.051 -4.910 1.00 90.19 79 LEU A CA 1
ATOM 614 C C . LEU A 1 79 ? 4.721 6.324 -6.366 1.00 90.19 79 LEU A C 1
ATOM 616 O O . LEU A 1 79 ? 4.158 7.221 -6.998 1.00 90.19 79 LEU A O 1
ATOM 620 N N . ALA A 1 80 ? 5.635 5.528 -6.930 1.00 88.12 80 ALA A N 1
ATOM 621 C CA . ALA A 1 80 ? 6.015 5.616 -8.342 1.00 88.12 80 ALA A CA 1
ATOM 622 C C . ALA A 1 80 ? 4.865 5.257 -9.304 1.00 88.12 80 ALA A C 1
ATOM 624 O O . ALA A 1 80 ? 4.931 5.580 -10.485 1.00 88.12 80 ALA A O 1
ATOM 625 N N . MET A 1 81 ? 3.806 4.618 -8.810 1.00 89.06 81 MET A N 1
ATOM 626 C CA . MET A 1 81 ? 2.672 4.141 -9.606 1.00 89.06 81 MET A CA 1
ATOM 627 C C . MET A 1 81 ? 1.434 5.022 -9.460 1.00 89.06 81 MET A C 1
ATOM 629 O O . MET A 1 81 ? 0.406 4.745 -10.064 1.00 89.06 81 MET A O 1
ATOM 633 N N . THR A 1 82 ? 1.535 6.120 -8.707 1.00 88.88 82 THR A N 1
ATOM 634 C CA . THR A 1 82 ? 0.409 7.015 -8.393 1.00 88.88 82 THR A CA 1
ATOM 635 C C . THR A 1 82 ? -0.264 7.642 -9.605 1.00 88.88 82 THR A C 1
ATOM 637 O O . THR A 1 82 ? -1.392 8.111 -9.474 1.00 88.88 82 THR A O 1
ATOM 640 N N . ALA A 1 83 ? 0.374 7.635 -10.779 1.00 86.62 83 ALA A N 1
ATOM 641 C CA . ALA A 1 83 ? -0.240 8.048 -12.038 1.00 86.62 83 ALA A CA 1
ATOM 642 C C . ALA A 1 83 ? -1.386 7.112 -12.475 1.00 86.62 83 ALA A C 1
ATOM 644 O O . ALA A 1 83 ? -2.358 7.596 -13.058 1.00 86.62 83 ALA A O 1
ATOM 645 N N . ASP A 1 84 ? -1.318 5.826 -12.118 1.00 91.12 84 ASP A N 1
ATOM 646 C CA . ASP A 1 84 ? -2.293 4.789 -12.451 1.00 91.12 84 ASP A CA 1
ATOM 647 C C . ASP A 1 84 ? -3.075 4.344 -11.201 1.00 91.12 84 ASP A C 1
ATOM 649 O O . ASP A 1 84 ? -2.577 3.632 -10.328 1.00 91.12 84 ASP A O 1
ATOM 653 N N . ALA A 1 85 ? -4.343 4.755 -11.132 1.00 91.88 85 ALA A N 1
ATOM 654 C CA . ALA A 1 85 ? -5.233 4.425 -10.023 1.00 91.88 85 ALA A CA 1
ATOM 655 C C . ALA A 1 85 ? -5.498 2.914 -9.897 1.00 91.88 85 ALA A C 1
ATOM 657 O O . ALA A 1 85 ? -5.622 2.407 -8.783 1.00 91.88 85 ALA A O 1
ATOM 658 N N . ALA A 1 86 ? -5.585 2.176 -11.010 1.00 93.56 86 ALA A N 1
ATOM 659 C CA . ALA A 1 86 ? -5.814 0.733 -10.964 1.00 93.56 86 ALA A CA 1
ATOM 660 C C . ALA A 1 86 ? -4.610 0.025 -10.339 1.00 93.56 86 ALA A C 1
ATOM 662 O O . ALA A 1 86 ? -4.775 -0.855 -9.494 1.00 93.56 86 ALA A O 1
ATOM 663 N N . LEU A 1 87 ? -3.408 0.478 -10.687 1.00 93.88 87 LEU A N 1
ATOM 664 C CA . LEU A 1 87 ? -2.170 -0.075 -10.168 1.00 93.88 87 LEU A CA 1
ATOM 665 C C . LEU A 1 87 ? -1.949 0.244 -8.682 1.00 93.88 87 LEU A C 1
ATOM 667 O O . LEU A 1 87 ? -1.532 -0.629 -7.924 1.00 93.88 87 LEU A O 1
ATOM 671 N N . VAL A 1 88 ? -2.297 1.456 -8.235 1.00 95.12 88 VAL A N 1
ATOM 672 C CA . VAL A 1 88 ? -2.306 1.804 -6.802 1.00 95.12 88 VAL A CA 1
ATOM 673 C C . VAL A 1 88 ? -3.255 0.889 -6.029 1.00 95.12 88 VAL A C 1
ATOM 675 O O . VAL A 1 88 ? -2.878 0.338 -4.997 1.00 95.12 88 VAL A O 1
ATOM 678 N N . ARG A 1 89 ? -4.481 0.693 -6.528 1.00 95.31 89 ARG A N 1
ATOM 679 C CA . ARG A 1 89 ? -5.475 -0.179 -5.881 1.00 95.31 89 ARG A CA 1
ATOM 680 C C . ARG A 1 89 ? -5.009 -1.629 -5.841 1.00 95.31 89 ARG A C 1
ATOM 682 O O . ARG A 1 89 ? -5.136 -2.268 -4.803 1.00 95.31 89 ARG A O 1
ATOM 689 N N . PHE A 1 90 ? -4.424 -2.114 -6.934 1.00 96.06 90 PHE A N 1
ATOM 690 C CA . PHE A 1 90 ? -3.797 -3.431 -6.998 1.00 96.06 90 PHE A CA 1
ATOM 691 C C . PHE A 1 90 ? -2.696 -3.580 -5.938 1.00 96.06 90 PHE A C 1
ATOM 693 O O . PHE A 1 90 ? -2.689 -4.567 -5.208 1.00 96.06 90 PHE A O 1
ATOM 700 N N . ALA A 1 91 ? -1.832 -2.573 -5.770 1.00 96.44 91 ALA A N 1
ATOM 701 C CA . ALA A 1 91 ? -0.794 -2.588 -4.740 1.00 96.44 91 ALA A CA 1
ATOM 702 C C . ALA A 1 91 ? -1.360 -2.706 -3.323 1.00 96.44 91 ALA A C 1
ATOM 704 O O . ALA A 1 91 ? 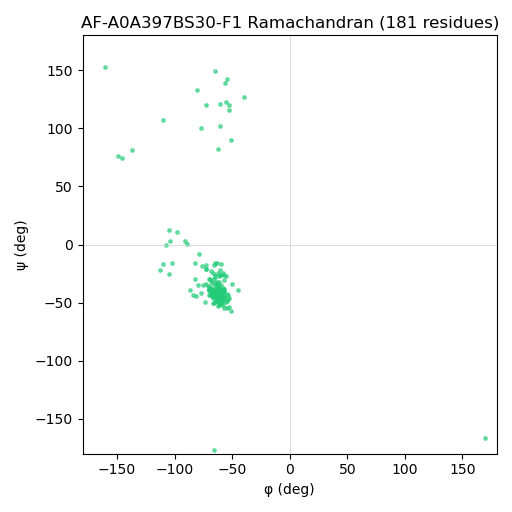-0.869 -3.502 -2.526 1.00 96.44 91 ALA A O 1
ATOM 705 N N . LEU A 1 92 ? -2.397 -1.926 -3.011 1.00 96.69 92 LEU A N 1
ATOM 706 C CA . LEU A 1 92 ? -3.039 -1.949 -1.696 1.00 96.69 92 LEU A CA 1
ATOM 707 C C . LEU A 1 92 ? -3.639 -3.324 -1.383 1.00 96.69 92 LEU A C 1
ATOM 709 O O . LEU A 1 92 ? -3.510 -3.792 -0.255 1.00 96.69 92 LEU A O 1
ATOM 713 N N . VAL A 1 93 ? -4.249 -3.975 -2.378 1.00 95.81 93 VAL A N 1
ATOM 714 C CA . VAL A 1 93 ? -4.802 -5.329 -2.234 1.00 95.81 93 VAL A CA 1
ATOM 715 C C . VAL A 1 93 ? -3.692 -6.353 -2.010 1.00 95.81 93 VAL A C 1
ATOM 717 O O . VAL A 1 93 ? -3.757 -7.077 -1.026 1.00 95.81 93 VAL A O 1
ATOM 720 N N . GLU A 1 94 ? -2.638 -6.370 -2.831 1.00 96.06 94 GLU A N 1
ATOM 721 C CA . GLU A 1 94 ? -1.544 -7.346 -2.673 1.00 96.06 94 GLU A CA 1
ATOM 722 C C . GLU A 1 94 ? -0.837 -7.197 -1.311 1.00 96.06 94 GLU A C 1
ATOM 724 O O . GLU A 1 94 ? -0.514 -8.193 -0.664 1.00 96.06 94 GLU A O 1
ATOM 729 N N . ILE A 1 95 ? -0.633 -5.961 -0.834 1.00 95.31 95 ILE A N 1
ATOM 730 C CA . ILE A 1 95 ? -0.055 -5.704 0.496 1.00 95.31 95 ILE A CA 1
ATOM 731 C C . ILE A 1 95 ? -0.998 -6.193 1.605 1.00 95.31 95 ILE A C 1
ATOM 733 O O . ILE A 1 95 ? -0.542 -6.831 2.556 1.00 95.31 95 ILE A O 1
ATOM 737 N N . CYS A 1 96 ? -2.301 -5.913 1.491 1.00 94.94 96 CYS A N 1
ATOM 738 C CA . CYS A 1 96 ? -3.304 -6.364 2.455 1.00 94.94 96 CYS A CA 1
ATOM 739 C C . CYS A 1 96 ? -3.399 -7.895 2.502 1.00 94.94 96 CYS A C 1
ATOM 741 O O . CYS A 1 96 ? -3.444 -8.469 3.589 1.00 94.94 96 CYS A O 1
ATOM 743 N N . ASP A 1 97 ? -3.385 -8.560 1.348 1.00 93.88 97 ASP A N 1
ATOM 744 C CA . ASP A 1 97 ? -3.447 -10.018 1.251 1.00 93.88 97 ASP A CA 1
ATOM 745 C C . ASP A 1 97 ? -2.202 -10.659 1.878 1.00 93.88 97 ASP A C 1
ATOM 747 O O . ASP A 1 97 ? -2.312 -11.582 2.686 1.00 93.88 97 ASP A O 1
ATOM 751 N N . LYS A 1 98 ? -1.009 -10.115 1.597 1.00 93.19 98 LYS A N 1
ATOM 752 C CA . LYS A 1 98 ? 0.238 -10.568 2.229 1.00 93.19 98 LYS A CA 1
ATOM 753 C C . LYS A 1 98 ? 0.207 -10.400 3.745 1.00 93.19 98 LYS A C 1
ATOM 755 O O . LYS A 1 98 ? 0.632 -11.310 4.457 1.00 93.19 98 LYS A O 1
ATOM 760 N N . TRP A 1 99 ? -0.309 -9.271 4.233 1.00 93.00 99 TRP A N 1
ATOM 761 C CA . TRP A 1 99 ? -0.507 -9.059 5.664 1.00 93.00 99 TRP A CA 1
ATOM 762 C C . TRP A 1 99 ? -1.473 -10.084 6.266 1.00 93.00 99 TRP A C 1
ATOM 764 O O . TRP A 1 99 ? -1.164 -10.673 7.301 1.00 93.00 99 TRP A O 1
ATOM 774 N N . ALA A 1 100 ? -2.604 -10.347 5.608 1.00 91.50 100 ALA A N 1
ATOM 775 C CA . ALA A 1 100 ? -3.608 -11.290 6.088 1.00 91.50 100 ALA A CA 1
ATOM 776 C C . ALA A 1 100 ? -3.076 -12.733 6.175 1.00 91.50 100 ALA A C 1
ATOM 778 O O . ALA A 1 100 ? -3.471 -13.469 7.078 1.00 91.50 100 ALA A O 1
ATOM 779 N N . CYS A 1 101 ? -2.155 -13.130 5.288 1.00 90.25 101 CYS A N 1
ATOM 780 C CA . CYS A 1 101 ? -1.524 -14.452 5.326 1.00 90.25 101 CYS A CA 1
ATOM 781 C C . CYS A 1 101 ? -0.611 -14.677 6.544 1.00 90.25 101 CYS A C 1
ATOM 783 O O . CYS A 1 101 ? -0.503 -15.810 7.009 1.00 90.25 101 CYS A O 1
ATOM 785 N N . ASP A 1 102 ? 0.065 -13.640 7.045 1.00 83.62 102 ASP A N 1
ATOM 786 C CA . ASP A 1 102 ? 0.988 -13.742 8.185 1.00 83.62 102 ASP A CA 1
ATOM 787 C C . ASP A 1 102 ? 1.004 -12.433 8.985 1.00 83.62 102 ASP A C 1
ATOM 789 O O . ASP A 1 102 ? 1.925 -11.617 8.876 1.00 83.62 102 ASP A O 1
ATOM 793 N N . ARG A 1 103 ? -0.050 -12.224 9.784 1.00 82.19 103 ARG A N 1
ATOM 794 C CA . ARG A 1 103 ? -0.308 -10.958 10.494 1.00 82.19 103 ARG A CA 1
ATOM 795 C C . ARG A 1 103 ? 0.807 -10.564 11.460 1.00 82.19 103 ARG A C 1
ATOM 797 O O . ARG A 1 103 ? 1.089 -9.378 11.597 1.00 82.19 103 ARG A O 1
ATOM 804 N N . VAL A 1 104 ? 1.453 -11.541 12.104 1.00 77.31 104 VAL A N 1
ATOM 805 C CA . VAL A 1 104 ? 2.517 -11.290 13.090 1.00 77.31 104 VAL A CA 1
ATOM 806 C C . VAL A 1 104 ? 3.797 -10.836 12.395 1.00 77.31 104 VAL A C 1
ATOM 808 O O . VAL A 1 104 ? 4.371 -9.821 12.776 1.00 77.31 104 VAL A O 1
ATOM 811 N N . ARG A 1 105 ? 4.252 -11.545 11.353 1.00 75.56 105 ARG A N 1
ATOM 812 C CA . ARG A 1 105 ? 5.488 -11.161 10.645 1.00 75.56 105 ARG A CA 1
ATOM 813 C C . ARG A 1 105 ? 5.295 -9.969 9.710 1.00 75.56 105 ARG A C 1
ATOM 815 O O . ARG A 1 105 ? 6.267 -9.314 9.343 1.00 75.56 105 ARG A O 1
ATOM 822 N N . SER A 1 106 ? 4.049 -9.678 9.346 1.00 79.19 106 SER A N 1
ATOM 823 C CA . SER A 1 106 ? 3.692 -8.631 8.389 1.00 79.19 106 SER A CA 1
ATOM 824 C C . SER A 1 106 ? 3.113 -7.369 9.033 1.00 79.19 106 SER A C 1
ATOM 826 O O . SER A 1 106 ? 2.623 -6.505 8.310 1.00 79.19 106 SER A O 1
ATOM 828 N N . GLU A 1 107 ? 3.199 -7.193 10.356 1.00 85.56 107 GLU A N 1
ATOM 829 C CA . GLU A 1 107 ? 2.880 -5.918 11.030 1.00 85.56 107 GLU A CA 1
ATOM 830 C C . GLU A 1 107 ? 3.476 -4.674 10.326 1.00 85.56 107 GLU A C 1
ATOM 832 O O . GLU A 1 107 ? 2.770 -3.666 10.182 1.00 85.56 107 GLU A O 1
ATOM 837 N N . PRO A 1 108 ? 4.715 -4.713 9.788 1.00 90.38 108 PRO A N 1
ATOM 838 C CA . PRO A 1 108 ? 5.261 -3.556 9.090 1.00 90.38 108 PRO A CA 1
ATOM 839 C C . PRO A 1 108 ? 4.490 -3.209 7.797 1.00 90.38 108 PRO A C 1
ATOM 841 O O . PRO A 1 108 ? 4.431 -2.039 7.416 1.00 90.38 108 PRO A O 1
ATOM 844 N N . LEU A 1 109 ? 3.826 -4.181 7.156 1.00 91.69 109 LEU A N 1
ATOM 845 C CA . LEU A 1 109 ? 2.935 -3.938 6.012 1.00 91.69 109 LEU A CA 1
ATOM 846 C C . LEU A 1 109 ? 1.638 -3.232 6.422 1.00 91.69 109 LEU A C 1
ATOM 848 O O . LEU A 1 109 ? 1.161 -2.371 5.685 1.00 91.69 109 LEU A O 1
ATOM 852 N N . ALA A 1 110 ? 1.090 -3.539 7.601 1.00 90.88 110 ALA A N 1
ATOM 853 C CA . ALA A 1 110 ? -0.058 -2.806 8.135 1.00 90.88 110 ALA A CA 1
ATOM 854 C C . ALA A 1 110 ? 0.312 -1.340 8.400 1.00 90.88 110 ALA A C 1
ATOM 856 O O . ALA A 1 110 ? -0.389 -0.429 7.961 1.00 90.88 110 ALA A O 1
ATOM 857 N N . THR A 1 111 ? 1.473 -1.110 9.023 1.00 90.38 111 THR A N 1
ATOM 858 C CA . THR A 1 111 ? 2.012 0.246 9.219 1.00 90.38 111 THR A CA 1
ATOM 859 C C . THR A 1 111 ? 2.180 0.972 7.885 1.00 90.38 111 THR A C 1
ATOM 861 O O . THR A 1 111 ? 1.750 2.116 7.750 1.00 90.38 111 THR A O 1
ATOM 864 N N . LEU A 1 112 ? 2.742 0.303 6.872 1.00 93.25 112 LEU A N 1
ATOM 865 C CA . LEU A 1 112 ? 2.867 0.859 5.526 1.00 93.25 112 LEU A CA 1
ATOM 866 C C . LEU A 1 112 ? 1.505 1.272 4.949 1.00 93.25 112 LEU A C 1
ATOM 868 O O . LEU A 1 112 ? 1.384 2.385 4.442 1.00 93.25 112 LEU A O 1
ATOM 872 N N . LEU A 1 113 ? 0.480 0.418 5.035 1.00 94.69 113 LEU A N 1
ATOM 873 C CA . LEU A 1 113 ? -0.864 0.740 4.543 1.00 94.69 113 LEU A CA 1
ATOM 874 C C . LEU A 1 113 ? -1.438 1.989 5.223 1.00 94.69 113 LEU A C 1
ATOM 876 O O . LEU A 1 113 ? -2.000 2.847 4.541 1.00 94.69 113 LEU A O 1
ATOM 880 N N . PHE A 1 114 ? -1.247 2.140 6.535 1.00 93.19 114 PHE A N 1
ATOM 881 C CA . PHE A 1 114 ? -1.731 3.314 7.266 1.00 93.19 114 PHE A CA 1
ATOM 882 C C . PHE A 1 114 ? -0.950 4.583 6.906 1.00 93.19 114 PHE A C 1
ATOM 884 O O . PHE A 1 114 ? -1.542 5.650 6.744 1.00 93.19 114 PHE A O 1
ATOM 891 N N . GLU A 1 115 ? 0.366 4.479 6.718 1.00 93.00 115 GLU A N 1
ATOM 892 C CA . GLU A 1 115 ? 1.192 5.594 6.249 1.00 93.00 115 GLU A CA 1
ATOM 893 C C . GLU A 1 115 ? 0.828 6.014 4.816 1.00 93.00 115 GLU A C 1
ATOM 895 O O . GLU A 1 115 ? 0.785 7.210 4.510 1.00 93.00 115 GLU A O 1
ATOM 900 N N . LEU A 1 116 ? 0.474 5.063 3.944 1.00 94.50 116 LEU A N 1
ATOM 901 C CA . LEU A 1 116 ? 0.029 5.352 2.579 1.00 94.50 116 LEU A CA 1
ATOM 902 C C . LEU A 1 116 ? -1.247 6.210 2.545 1.00 94.50 116 LEU A C 1
ATOM 904 O O . LEU A 1 116 ? -1.361 7.072 1.672 1.00 94.50 116 LEU A O 1
ATOM 908 N N . LEU A 1 117 ? -2.156 6.088 3.522 1.00 94.12 117 LEU A N 1
ATOM 909 C CA . LEU A 1 117 ? -3.357 6.941 3.616 1.00 94.12 117 LEU A CA 1
ATOM 910 C C . LEU A 1 117 ? -3.032 8.442 3.640 1.00 94.12 117 LEU A C 1
ATOM 912 O O . LEU A 1 117 ? -3.841 9.277 3.228 1.00 94.12 117 LEU A O 1
ATOM 916 N N . LYS A 1 118 ? -1.842 8.802 4.126 1.00 93.56 118 LYS A N 1
ATOM 917 C CA . LYS A 1 118 ? -1.409 10.194 4.254 1.00 93.56 118 LYS A CA 1
ATOM 918 C C . LYS A 1 118 ? -0.922 10.777 2.935 1.00 93.56 118 LYS A C 1
ATOM 920 O O . LYS A 1 118 ? -1.101 11.969 2.696 1.00 93.56 118 LYS A O 1
ATOM 925 N N . VAL A 1 119 ? -0.283 9.950 2.111 1.00 92.44 119 VAL A N 1
ATOM 926 C CA . VAL A 1 119 ? 0.505 10.393 0.951 1.00 92.44 119 VAL A CA 1
ATOM 927 C C . VAL A 1 119 ? -0.135 10.046 -0.389 1.00 92.44 119 VAL A C 1
ATOM 929 O O . VAL A 1 119 ? 0.236 10.633 -1.404 1.00 92.44 119 VAL A O 1
ATOM 932 N N . LEU A 1 120 ? -1.100 9.124 -0.417 1.00 93.56 120 LEU A N 1
ATOM 933 C CA . LEU A 1 120 ? -1.789 8.766 -1.650 1.00 93.56 120 LEU A CA 1
ATOM 934 C C . LEU A 1 120 ? -2.602 9.943 -2.225 1.00 93.56 120 LEU A C 1
ATOM 936 O O . LEU A 1 120 ? -3.131 10.783 -1.478 1.00 93.56 120 LEU A O 1
ATOM 940 N N . PRO A 1 121 ? -2.754 9.997 -3.563 1.00 92.06 121 PRO A N 1
ATOM 941 C CA . PRO A 1 121 ? -3.640 10.953 -4.213 1.00 92.06 121 PRO A CA 1
ATOM 942 C C . PRO A 1 121 ? -5.071 10.868 -3.665 1.00 92.06 121 PRO A C 1
ATOM 944 O O . PRO A 1 121 ? -5.602 9.783 -3.432 1.00 92.06 121 PRO A O 1
ATOM 947 N N . SER A 1 122 ? -5.752 12.011 -3.525 1.00 92.50 122 SER A N 1
ATOM 948 C CA . SER A 1 122 ? -7.115 12.061 -2.960 1.00 92.50 122 SER A CA 1
ATOM 949 C C . SER A 1 122 ? -8.137 11.200 -3.709 1.00 92.50 122 SER A C 1
ATOM 951 O O . SER A 1 122 ? -9.100 10.751 -3.099 1.00 92.50 122 SER A O 1
ATOM 953 N N . ARG A 1 123 ? -7.929 10.943 -5.007 1.00 93.75 123 ARG A N 1
ATOM 954 C CA . ARG A 1 123 ? -8.794 10.069 -5.820 1.00 93.75 123 ARG A CA 1
ATOM 955 C C . ARG A 1 123 ? -8.743 8.593 -5.404 1.00 93.75 123 ARG A C 1
ATOM 957 O O . ARG A 1 123 ? -9.693 7.861 -5.661 1.00 93.75 123 ARG A O 1
ATOM 964 N N . ASP A 1 124 ? -7.644 8.172 -4.781 1.00 94.25 124 ASP A N 1
ATOM 965 C CA . ASP A 1 124 ? -7.391 6.785 -4.381 1.00 94.25 124 ASP A CA 1
ATOM 966 C C . ASP A 1 124 ? -7.630 6.569 -2.881 1.00 94.25 124 ASP A C 1
ATOM 968 O O . ASP A 1 124 ? -7.828 5.435 -2.443 1.00 94.25 124 ASP A O 1
ATOM 972 N N . LEU A 1 125 ? -7.697 7.657 -2.101 1.00 94.50 125 LEU A N 1
ATOM 973 C CA . LEU A 1 125 ? -7.943 7.606 -0.662 1.00 94.50 125 LEU A CA 1
ATOM 974 C C . LEU A 1 125 ? -9.213 6.819 -0.287 1.00 94.50 125 LEU A C 1
ATOM 976 O O . LEU A 1 125 ? -9.095 5.967 0.585 1.00 94.50 125 LEU A O 1
ATOM 980 N N . PRO A 1 126 ? -10.397 7.010 -0.913 1.00 94.94 126 PRO A N 1
ATOM 981 C CA . PRO A 1 126 ? -11.592 6.259 -0.521 1.00 94.94 126 PRO A CA 1
ATOM 982 C C . PRO A 1 126 ? -11.404 4.741 -0.606 1.00 94.94 126 PRO A C 1
ATOM 984 O O . PRO A 1 126 ? -11.851 4.016 0.275 1.00 94.94 126 PRO A O 1
ATOM 987 N N . PHE A 1 127 ? -10.698 4.257 -1.631 1.00 95.88 127 PHE A N 1
ATOM 988 C CA . PHE A 1 127 ? -10.404 2.832 -1.766 1.00 95.88 127 PHE A CA 1
ATOM 989 C C . PHE A 1 127 ? -9.424 2.360 -0.689 1.00 95.88 127 PHE A C 1
ATOM 991 O O . PHE A 1 127 ? -9.634 1.317 -0.078 1.00 95.88 127 PHE A O 1
ATOM 998 N N . ALA A 1 128 ? -8.375 3.142 -0.425 1.00 95.81 128 ALA A N 1
ATOM 999 C CA . ALA A 1 128 ? -7.405 2.819 0.614 1.00 95.81 128 ALA A CA 1
ATOM 1000 C C . ALA A 1 128 ? -8.045 2.769 2.012 1.00 95.81 128 ALA A C 1
ATOM 1002 O O . ALA A 1 128 ? -7.734 1.872 2.792 1.00 95.81 128 ALA A O 1
ATOM 1003 N N . LEU A 1 129 ? -8.985 3.677 2.301 1.00 95.56 129 LEU A N 1
ATOM 1004 C CA . LEU A 1 129 ? -9.767 3.648 3.536 1.00 95.56 129 LEU A CA 1
ATOM 1005 C C . LEU A 1 129 ? -10.571 2.353 3.651 1.00 95.56 129 LEU A C 1
ATOM 1007 O O . LEU A 1 129 ? -10.481 1.710 4.684 1.00 95.56 129 LEU A O 1
ATOM 1011 N N . VAL A 1 130 ? -11.259 1.911 2.594 1.00 94.81 130 VAL A N 1
ATOM 1012 C CA . VAL A 1 130 ? -12.006 0.635 2.602 1.00 94.81 130 VAL A CA 1
ATOM 1013 C C . VAL A 1 130 ? -11.092 -0.572 2.859 1.00 94.81 130 VAL A C 1
ATOM 1015 O O . VAL A 1 130 ? -11.468 -1.482 3.598 1.00 94.81 130 VAL A O 1
ATOM 1018 N N . VAL A 1 131 ? -9.882 -0.591 2.289 1.00 95.25 131 VAL A N 1
ATOM 1019 C CA . VAL A 1 131 ? -8.895 -1.654 2.562 1.00 95.25 131 VAL A CA 1
ATOM 1020 C C . VAL A 1 131 ? -8.531 -1.677 4.048 1.00 95.25 131 VAL A C 1
ATOM 1022 O O . VAL A 1 131 ? -8.577 -2.731 4.678 1.00 95.25 131 VAL A O 1
ATOM 1025 N N . VAL A 1 132 ? -8.232 -0.514 4.630 1.00 94.25 132 VAL A N 1
ATOM 1026 C CA . VAL A 1 132 ? -7.886 -0.408 6.053 1.00 94.25 132 VAL A CA 1
ATOM 1027 C C . VAL A 1 132 ? -9.086 -0.704 6.959 1.00 94.25 132 VAL A C 1
ATOM 1029 O O . VAL A 1 132 ? -8.920 -1.374 7.974 1.00 94.25 132 VAL A O 1
ATOM 1032 N N . GLU A 1 133 ? -10.296 -0.278 6.593 1.00 93.31 133 GLU A N 1
ATOM 1033 C CA . GLU A 1 133 ? -11.532 -0.641 7.297 1.00 93.31 133 GLU A CA 1
ATOM 1034 C C . GLU A 1 133 ? -11.664 -2.158 7.389 1.00 93.31 133 GLU A C 1
ATOM 1036 O O . GLU A 1 133 ? -11.866 -2.687 8.480 1.00 93.31 133 GLU A O 1
ATOM 1041 N N . LYS A 1 134 ? -11.498 -2.868 6.265 1.00 91.38 134 LYS A N 1
ATOM 1042 C CA . LYS A 1 134 ? -11.550 -4.334 6.232 1.00 91.38 134 LYS A CA 1
ATOM 1043 C C . LYS A 1 134 ? -10.520 -4.948 7.182 1.00 91.38 134 LYS A C 1
ATOM 1045 O O . LYS A 1 134 ? -10.874 -5.832 7.958 1.00 91.38 134 LYS A O 1
ATOM 1050 N N . MET A 1 135 ? -9.281 -4.451 7.175 1.00 91.00 135 MET A N 1
ATOM 1051 C CA . MET A 1 135 ? -8.249 -4.917 8.108 1.00 91.00 135 MET A CA 1
ATOM 1052 C C . MET A 1 135 ? -8.659 -4.714 9.570 1.00 91.00 135 MET A C 1
ATOM 1054 O O . MET A 1 135 ? -8.486 -5.618 10.380 1.00 91.00 135 MET A O 1
ATOM 1058 N N . MET A 1 136 ? -9.220 -3.550 9.912 1.00 89.75 136 MET A N 1
ATOM 1059 C CA . MET A 1 136 ? -9.656 -3.236 11.279 1.00 89.75 136 MET A CA 1
ATOM 1060 C C . MET A 1 136 ? -10.859 -4.074 11.720 1.00 89.75 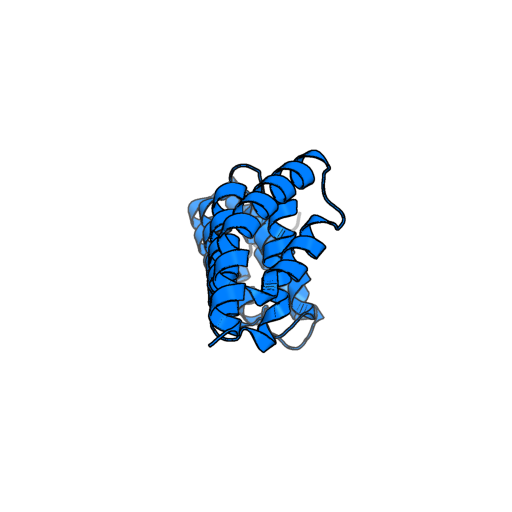136 MET A C 1
ATOM 1062 O O . MET A 1 136 ? -10.984 -4.375 12.903 1.00 89.75 136 MET A O 1
ATOM 1066 N N . TRP A 1 137 ? -11.741 -4.460 10.795 1.00 88.62 137 TRP A N 1
ATOM 1067 C CA . TRP A 1 137 ? -12.831 -5.394 11.083 1.00 88.62 137 TRP A CA 1
ATOM 1068 C C . TRP A 1 137 ? -12.329 -6.819 11.324 1.00 88.62 137 TRP A C 1
ATOM 1070 O O . TRP A 1 137 ? -12.860 -7.508 12.192 1.00 88.62 137 TRP A O 1
ATOM 1080 N N . GLU A 1 138 ? -11.318 -7.262 10.576 1.00 88.25 138 GLU A N 1
ATOM 1081 C CA . GLU A 1 138 ? -10.724 -8.591 10.746 1.00 88.25 138 GLU A CA 1
ATOM 1082 C C . GLU A 1 138 ? -9.823 -8.697 11.981 1.00 88.25 138 GLU A C 1
ATOM 1084 O O . GLU A 1 138 ? -9.779 -9.750 12.614 1.00 88.25 138 GLU A O 1
ATOM 1089 N N . GLU A 1 139 ? -9.105 -7.625 12.320 1.00 88.56 139 GLU A N 1
ATOM 1090 C CA . GLU A 1 139 ? -8.181 -7.564 13.452 1.00 88.56 139 GLU A CA 1
ATOM 1091 C C . GLU A 1 139 ? -8.345 -6.232 14.209 1.00 88.56 139 GLU A C 1
ATOM 1093 O O . GLU A 1 139 ? -7.560 -5.296 14.031 1.00 88.56 139 GLU A O 1
ATOM 1098 N N . PRO A 1 140 ? -9.353 -6.113 15.091 1.00 86.94 140 PRO A N 1
ATOM 1099 C CA . PRO A 1 140 ? -9.638 -4.859 15.793 1.00 86.94 140 PRO A CA 1
ATOM 1100 C C . PRO A 1 140 ? -8.516 -4.378 16.720 1.00 86.94 140 PRO A C 1
ATOM 1102 O O . PRO A 1 140 ? -8.490 -3.215 17.122 1.00 86.94 140 PRO A O 1
ATOM 1105 N N . THR A 1 141 ? -7.558 -5.240 17.064 1.00 86.38 141 THR A N 1
ATOM 1106 C CA . THR A 1 141 ? -6.412 -4.865 17.902 1.00 86.38 141 THR A CA 1
ATOM 1107 C C . THR A 1 141 ? -5.481 -3.851 17.227 1.00 86.38 141 THR A C 1
ATOM 1109 O O . THR A 1 141 ? -4.748 -3.159 17.930 1.00 86.38 141 THR A O 1
ATOM 1112 N N . ILE A 1 142 ? -5.556 -3.672 15.898 1.00 87.44 142 ILE A N 1
ATOM 1113 C CA . ILE A 1 142 ? -4.732 -2.699 1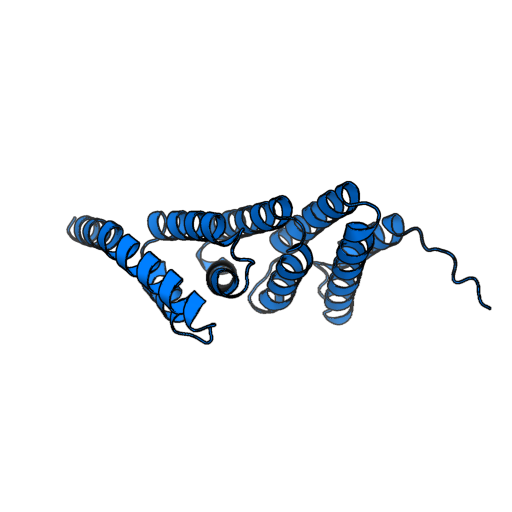5.155 1.00 87.44 142 ILE A CA 1
ATOM 1114 C C . ILE A 1 142 ? -5.231 -1.250 15.262 1.00 87.44 142 ILE A C 1
ATOM 1116 O O . ILE A 1 142 ? -4.541 -0.332 14.815 1.00 87.44 142 ILE A O 1
ATOM 1120 N N . MET A 1 143 ? -6.416 -1.006 15.840 1.00 87.81 143 MET A N 1
ATOM 1121 C CA . MET A 1 143 ? -7.003 0.341 15.934 1.00 87.81 143 MET A CA 1
ATOM 1122 C C . MET A 1 143 ? -6.063 1.389 16.568 1.00 87.81 143 MET A C 1
ATOM 1124 O O . MET A 1 143 ? -5.951 2.484 16.007 1.00 87.81 143 MET A O 1
ATOM 1128 N N . PRO A 1 144 ? -5.338 1.103 17.673 1.00 87.44 144 PRO A N 1
ATOM 1129 C CA . PRO A 1 144 ? -4.377 2.050 18.236 1.00 87.44 144 PRO A CA 1
ATOM 1130 C C . PRO A 1 144 ? -3.232 2.375 17.271 1.00 87.44 144 PRO A C 1
ATOM 1132 O O . PRO A 1 144 ? -2.815 3.529 17.195 1.00 87.44 144 PRO A O 1
ATOM 1135 N N . THR A 1 145 ? -2.755 1.393 16.501 1.00 88.12 145 THR A N 1
ATOM 1136 C CA . THR A 1 145 ? -1.695 1.573 15.497 1.00 88.12 145 THR A CA 1
ATOM 1137 C C . THR A 1 145 ? -2.154 2.497 14.371 1.00 88.12 145 THR A C 1
ATOM 1139 O O . THR A 1 145 ? -1.426 3.410 13.981 1.00 88.12 145 THR A O 1
ATOM 1142 N N . VAL A 1 146 ? -3.395 2.334 13.899 1.00 89.62 146 VAL A N 1
ATOM 1143 C CA . VAL A 1 146 ? -4.009 3.238 12.910 1.00 89.62 146 VAL A CA 1
ATOM 1144 C C . VAL A 1 146 ? -4.068 4.665 13.452 1.00 89.62 146 VAL A C 1
ATOM 1146 O O . VAL A 1 146 ? -3.665 5.609 12.772 1.00 89.62 146 VAL A O 1
ATOM 1149 N N . TYR A 1 147 ? -4.525 4.835 14.694 1.00 90.88 147 TYR A N 1
ATOM 1150 C CA . TYR A 1 147 ? -4.583 6.150 15.326 1.00 90.88 147 TYR A CA 1
ATOM 1151 C C . TYR A 1 147 ? -3.196 6.795 15.454 1.00 90.88 147 TYR A C 1
ATOM 1153 O O . TYR A 1 147 ? -3.035 7.970 15.124 1.00 90.88 147 TYR A O 1
ATOM 1161 N N . GLN A 1 148 ? -2.183 6.034 15.882 1.00 90.12 148 GLN A N 1
ATOM 1162 C CA . GLN A 1 148 ? -0.801 6.516 15.978 1.00 90.12 148 GLN A CA 1
ATOM 1163 C C . GLN A 1 148 ? -0.255 6.960 14.621 1.00 90.12 148 GLN A C 1
ATOM 1165 O O . GLN A 1 148 ? 0.356 8.028 14.534 1.00 90.12 148 GLN A O 1
ATOM 1170 N N . ALA A 1 149 ? -0.527 6.196 13.557 1.00 89.06 149 ALA A N 1
ATOM 1171 C CA . ALA A 1 149 ? -0.178 6.603 12.205 1.00 89.06 149 ALA A CA 1
ATOM 1172 C C . ALA A 1 149 ? -0.835 7.954 11.882 1.00 89.06 149 ALA A C 1
ATOM 1174 O O . ALA A 1 149 ? -0.128 8.917 11.597 1.00 89.06 149 ALA A O 1
ATOM 1175 N N . ILE A 1 150 ? -2.157 8.094 12.022 1.00 90.69 150 ILE A N 1
ATOM 1176 C CA . ILE A 1 150 ? -2.879 9.351 11.730 1.00 90.69 150 ILE A CA 1
ATOM 1177 C C . ILE A 1 150 ? -2.342 10.541 12.550 1.00 90.69 150 ILE A C 1
ATOM 1179 O O . ILE A 1 150 ? -2.198 11.651 12.023 1.00 90.69 150 ILE A O 1
ATOM 1183 N N . ALA A 1 151 ? -2.025 10.317 13.827 1.00 87.62 151 ALA A N 1
ATOM 1184 C CA . ALA A 1 151 ? -1.495 11.332 14.735 1.00 87.62 151 ALA A CA 1
ATOM 1185 C C . ALA A 1 151 ? -0.068 11.790 14.375 1.00 87.62 151 ALA A C 1
ATOM 1187 O O . ALA A 1 151 ? 0.330 12.900 14.734 1.00 87.62 151 ALA A O 1
ATOM 1188 N N . GLY A 1 152 ? 0.691 10.969 13.643 1.00 88.12 152 GLY A N 1
ATOM 1189 C CA . GLY A 1 152 ? 2.023 11.305 13.148 1.00 88.12 152 GLY A CA 1
ATOM 1190 C C . GLY A 1 152 ? 2.045 12.448 12.116 1.00 88.12 152 GLY A C 1
ATOM 1191 O O . GLY A 1 152 ? 1.015 13.060 11.802 1.00 88.12 152 GLY A O 1
ATOM 1192 N N . PRO A 1 153 ? 3.228 12.772 11.556 1.00 88.81 153 PRO A N 1
ATOM 1193 C CA . PRO A 1 153 ? 3.372 13.814 10.539 1.00 88.81 153 PRO A CA 1
ATOM 1194 C C . PRO A 1 153 ? 2.452 13.561 9.337 1.00 88.81 153 PRO A C 1
ATOM 1196 O O . PRO A 1 153 ? 2.492 12.496 8.725 1.00 88.81 153 PRO A O 1
ATOM 1199 N N . CYS A 1 154 ? 1.590 14.529 9.032 1.00 89.38 154 CYS A N 1
ATOM 1200 C CA . CYS A 1 154 ? 0.596 14.476 7.963 1.00 89.38 154 CYS A CA 1
ATOM 1201 C C . CYS A 1 154 ? 0.169 15.911 7.623 1.00 89.38 154 CYS A C 1
ATOM 1203 O O . CYS A 1 154 ? 0.220 16.787 8.493 1.00 89.38 154 CYS A O 1
ATOM 1205 N N . ASP A 1 155 ? -0.259 16.148 6.382 1.00 92.19 155 ASP A N 1
ATOM 1206 C CA . ASP A 1 155 ? -0.925 17.399 6.016 1.00 92.19 155 ASP A CA 1
ATOM 1207 C C . ASP A 1 155 ? -2.162 17.628 6.904 1.00 92.19 155 ASP A C 1
ATOM 1209 O O . ASP A 1 155 ? -2.910 16.693 7.193 1.00 92.19 155 ASP A O 1
ATOM 1213 N N . ALA A 1 156 ? -2.383 18.869 7.346 1.00 89.88 156 ALA A N 1
ATOM 1214 C CA . ALA A 1 156 ? -3.439 19.173 8.310 1.00 89.88 156 ALA A CA 1
ATOM 1215 C C . ALA A 1 156 ? -4.838 18.838 7.768 1.00 89.88 156 ALA A C 1
ATOM 1217 O O . ALA A 1 156 ? -5.654 18.271 8.495 1.00 89.88 156 ALA A O 1
ATOM 1218 N N . SER A 1 157 ? -5.099 19.128 6.488 1.00 91.50 157 SER A N 1
ATOM 1219 C CA . SER A 1 157 ? -6.392 18.833 5.861 1.00 91.50 157 SER A CA 1
ATOM 1220 C C . SER A 1 157 ? -6.606 17.327 5.721 1.00 91.50 157 SER A C 1
ATOM 1222 O O . SER A 1 157 ? -7.674 16.813 6.060 1.00 91.50 157 SER A O 1
ATOM 1224 N N . ARG A 1 158 ? -5.558 16.592 5.322 1.00 94.69 158 ARG A N 1
ATOM 1225 C CA . ARG A 1 158 ? -5.591 15.128 5.256 1.00 94.69 158 ARG A CA 1
ATOM 1226 C C . ARG A 1 158 ? -5.827 14.519 6.635 1.00 94.69 158 ARG A C 1
ATOM 1228 O O . ARG A 1 158 ? -6.669 13.634 6.756 1.00 94.69 158 ARG A O 1
ATOM 1235 N N . ARG A 1 159 ? -5.139 15.004 7.673 1.00 94.38 159 ARG A N 1
ATOM 1236 C CA . ARG A 1 159 ? -5.290 14.501 9.045 1.00 94.38 159 ARG A CA 1
ATOM 1237 C C . ARG A 1 159 ? -6.723 14.645 9.550 1.00 94.38 159 ARG A C 1
ATOM 1239 O O . ARG A 1 159 ? -7.224 13.701 10.147 1.00 94.38 159 ARG A O 1
ATOM 1246 N N . ILE A 1 160 ? -7.383 15.779 9.300 1.00 94.06 160 ILE A N 1
ATOM 1247 C CA . ILE A 1 160 ? -8.784 15.988 9.706 1.00 94.06 160 ILE A CA 1
ATOM 1248 C C . ILE A 1 160 ? -9.684 14.918 9.081 1.00 94.06 160 ILE A C 1
ATOM 1250 O O . ILE A 1 160 ? -10.408 14.240 9.803 1.00 94.06 160 ILE A O 1
ATOM 1254 N N . VAL A 1 161 ? -9.571 14.698 7.767 1.00 94.06 161 VAL A N 1
ATOM 1255 C CA . VAL A 1 161 ? -10.359 13.676 7.055 1.00 94.06 161 VAL A CA 1
ATOM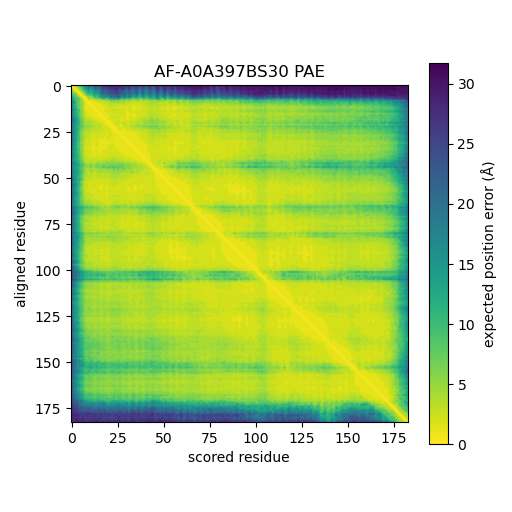 1256 C C . VAL A 1 161 ? -10.119 12.278 7.632 1.00 94.06 161 VAL A C 1
ATOM 1258 O O . VAL A 1 161 ? -11.071 11.536 7.868 1.00 94.06 161 VAL A O 1
ATOM 1261 N N . LEU A 1 162 ? -8.857 11.919 7.890 1.00 95.56 162 LEU A N 1
ATOM 1262 C CA . LEU A 1 162 ? -8.506 10.617 8.463 1.00 95.56 162 LEU A CA 1
ATOM 1263 C C . LEU A 1 162 ? -9.021 10.458 9.901 1.00 95.56 162 LEU A C 1
ATOM 1265 O O . LEU A 1 162 ? -9.502 9.388 10.256 1.00 95.56 162 LEU A O 1
ATOM 1269 N N . LEU A 1 163 ? -8.964 11.505 10.727 1.00 94.69 163 LEU A N 1
ATOM 1270 C CA . LEU A 1 163 ? -9.497 11.469 12.091 1.00 94.69 163 LEU A CA 1
ATOM 1271 C C . LEU A 1 163 ? -11.022 11.333 12.103 1.00 94.69 163 LEU A C 1
ATOM 1273 O O . LEU A 1 163 ? -11.550 10.517 12.855 1.00 94.69 163 LEU A O 1
ATOM 1277 N N . GLU A 1 164 ? -11.734 12.092 11.269 1.00 94.12 164 GLU A N 1
ATOM 1278 C CA . GLU A 1 164 ? -13.193 11.989 11.161 1.00 94.12 164 GLU A CA 1
ATOM 1279 C C . GLU A 1 164 ? -13.630 10.589 10.727 1.00 94.12 164 GLU A C 1
ATOM 1281 O O . GLU A 1 164 ? -14.551 10.012 11.311 1.00 94.12 164 GLU A O 1
ATOM 1286 N N . TRP A 1 165 ? -12.946 10.028 9.730 1.00 95.00 165 TRP A N 1
ATOM 1287 C CA . TRP A 1 165 ? -13.153 8.653 9.292 1.00 95.00 165 TRP A CA 1
ATOM 1288 C C . TRP A 1 165 ? -12.886 7.650 10.426 1.00 95.00 165 TRP A C 1
ATOM 1290 O O . TRP A 1 165 ? -13.766 6.849 10.752 1.00 95.00 165 TRP A O 1
ATOM 1300 N N . TYR A 1 166 ? -11.729 7.745 11.089 1.00 94.12 166 TYR A N 1
ATOM 1301 C CA . TYR A 1 166 ? -11.343 6.850 12.181 1.00 94.12 166 TYR A CA 1
ATOM 1302 C C . TYR A 1 166 ? -12.358 6.870 13.329 1.00 94.12 166 TYR A C 1
ATOM 1304 O O . TYR A 1 166 ? -12.755 5.815 13.814 1.00 94.12 166 TYR A O 1
ATOM 1312 N N . LEU A 1 167 ? -12.825 8.051 13.749 1.00 92.88 167 LEU A N 1
ATOM 1313 C CA . LEU A 1 167 ? -13.796 8.181 14.840 1.00 92.88 167 LEU A CA 1
ATOM 1314 C C . LEU A 1 167 ? -15.147 7.545 14.492 1.00 92.88 167 LEU A C 1
ATOM 1316 O O . LEU A 1 167 ? -15.742 6.867 15.333 1.00 92.88 167 LEU A O 1
ATOM 1320 N N . ARG A 1 168 ? -15.623 7.724 13.251 1.00 92.06 168 ARG A N 1
ATOM 1321 C CA . ARG A 1 168 ? -16.865 7.091 12.774 1.00 92.06 168 ARG A CA 1
ATOM 1322 C C . ARG A 1 168 ? -16.754 5.573 12.751 1.00 92.06 168 ARG A C 1
ATOM 1324 O O . ARG A 1 168 ? -17.703 4.897 13.140 1.00 92.06 168 ARG A O 1
ATOM 1331 N N . LEU A 1 169 ? -15.616 5.048 12.307 1.00 89.19 169 LEU A N 1
ATOM 1332 C CA . LEU A 1 169 ? -15.361 3.613 12.274 1.00 89.19 169 LEU A CA 1
ATOM 1333 C C . LEU A 1 169 ? -15.196 3.039 13.687 1.00 89.19 169 LEU A C 1
ATOM 1335 O O . LEU A 1 169 ? -15.790 2.016 14.020 1.00 89.19 169 LEU A O 1
ATOM 1339 N N . HIS A 1 170 ? -14.456 3.728 14.556 1.00 87.75 170 HIS A N 1
ATOM 1340 C CA . HIS A 1 170 ? -14.248 3.316 15.941 1.00 87.75 170 HIS A CA 1
ATOM 1341 C C . HIS A 1 170 ? -15.568 3.179 16.703 1.00 87.75 170 HIS A C 1
ATOM 1343 O O . HIS A 1 170 ? -15.754 2.211 17.437 1.00 87.75 170 HIS A O 1
ATOM 1349 N N . ALA A 1 171 ? -16.512 4.101 16.495 1.00 87.12 171 ALA A N 1
ATOM 1350 C CA . ALA A 1 171 ? -17.846 4.014 17.088 1.00 87.12 171 ALA A CA 1
ATOM 1351 C C . ALA A 1 171 ? -18.632 2.756 16.657 1.00 87.12 171 ALA A C 1
ATOM 1353 O O . ALA A 1 171 ? -19.483 2.293 17.412 1.00 87.12 171 ALA A O 1
ATOM 1354 N N . GLN A 1 172 ? -18.341 2.191 15.480 1.00 85.06 172 GLN A N 1
ATOM 1355 C CA . GLN A 1 172 ? -18.981 0.974 14.966 1.00 85.06 172 GLN A CA 1
ATOM 1356 C C . GLN A 1 172 ? -18.278 -0.301 15.455 1.00 85.06 172 GLN A C 1
ATOM 1358 O O . GLN A 1 172 ? -18.947 -1.271 15.803 1.00 85.06 172 GLN A O 1
ATOM 1363 N N . ILE A 1 173 ? -16.941 -0.294 15.516 1.00 80.75 173 ILE A N 1
ATOM 1364 C CA . ILE A 1 173 ? -16.134 -1.479 15.856 1.00 80.75 173 ILE A CA 1
ATOM 1365 C C . ILE A 1 173 ? -16.008 -1.681 17.375 1.00 80.75 173 ILE A C 1
ATOM 1367 O O . ILE A 1 173 ? -16.156 -2.802 17.862 1.00 80.75 173 ILE A O 1
ATOM 1371 N N . ALA A 1 174 ? -15.769 -0.623 18.159 1.00 74.25 174 ALA A N 1
ATOM 1372 C CA . ALA A 1 174 ? -15.490 -0.745 19.598 1.00 74.25 174 ALA A CA 1
ATOM 1373 C C . ALA A 1 174 ? -16.592 -1.472 20.411 1.00 74.25 174 ALA A C 1
ATOM 1375 O O . ALA A 1 174 ? -16.260 -2.282 21.288 1.00 74.25 174 ALA A O 1
ATOM 1376 N N . PRO A 1 175 ? -17.898 -1.279 20.128 1.00 74.06 175 PRO A N 1
ATOM 1377 C CA . PRO A 1 175 ? -18.954 -2.060 20.772 1.00 74.06 175 PRO A CA 1
ATOM 1378 C C . PRO A 1 175 ? -18.890 -3.561 20.448 1.00 74.06 175 PRO A C 1
ATOM 1380 O O . PRO A 1 175 ? -19.184 -4.384 21.311 1.00 74.06 175 PRO A O 1
ATOM 1383 N N . ALA A 1 176 ? -18.472 -3.940 19.236 1.00 63.81 176 ALA A N 1
ATOM 1384 C CA . ALA A 1 176 ? -18.358 -5.343 18.839 1.00 63.81 176 ALA A CA 1
ATOM 1385 C C . ALA A 1 176 ? -17.200 -6.052 19.567 1.00 63.81 176 ALA A C 1
ATOM 1387 O O . ALA A 1 176 ? -17.353 -7.186 20.016 1.00 63.81 176 ALA A O 1
ATOM 1388 N N . VAL A 1 177 ? -16.068 -5.369 19.767 1.00 61.44 177 VAL A N 1
ATOM 1389 C CA . VAL A 1 177 ? -14.882 -5.912 20.465 1.00 61.44 177 VAL A CA 1
ATOM 1390 C C . VAL A 1 177 ? -15.140 -6.126 21.963 1.00 61.44 177 VAL A C 1
ATOM 1392 O O . VAL A 1 177 ? -14.714 -7.122 22.553 1.00 61.44 177 VAL A O 1
ATOM 1395 N N . THR A 1 178 ? -15.882 -5.212 22.592 1.00 59.84 178 THR A N 1
ATOM 1396 C CA . THR A 1 178 ? -16.225 -5.293 24.025 1.00 59.84 178 THR A CA 1
ATOM 1397 C C . THR A 1 178 ? -17.259 -6.375 24.353 1.00 59.84 178 THR A C 1
ATOM 1399 O O . THR A 1 178 ? -17.317 -6.827 25.494 1.00 59.84 178 THR A O 1
ATOM 1402 N N . TRP A 1 179 ? -18.051 -6.823 23.375 1.00 50.41 179 TRP A N 1
ATOM 1403 C CA . TRP A 1 179 ? -18.964 -7.963 23.529 1.00 50.41 179 TRP A CA 1
ATOM 1404 C C . TRP A 1 179 ? -18.245 -9.317 23.482 1.00 50.41 179 TRP A C 1
ATOM 1406 O O . TRP A 1 179 ? -18.531 -10.183 24.304 1.00 50.41 179 TRP A O 1
ATOM 1416 N N . HIS A 1 180 ? -17.280 -9.494 22.576 1.00 49.53 180 HIS A N 1
ATOM 1417 C CA . HIS A 1 180 ? -16.551 -10.762 22.411 1.00 49.53 180 HIS A CA 1
ATOM 1418 C C . HIS A 1 180 ? -15.562 -11.059 23.550 1.00 49.53 180 HIS A C 1
ATOM 1420 O O . HIS A 1 180 ? -15.163 -12.199 23.729 1.00 49.53 180 HIS A O 1
ATOM 1426 N N . SER A 1 181 ? -15.185 -10.049 24.335 1.00 49.38 181 SER A N 1
ATOM 1427 C CA . SER A 1 181 ? -14.291 -10.173 25.500 1.00 49.38 181 SER A CA 1
ATOM 1428 C C . SER A 1 181 ? -15.020 -10.475 26.818 1.00 49.38 181 SER A C 1
ATOM 1430 O O . SER A 1 181 ? -14.382 -10.556 27.866 1.00 49.38 181 SER A O 1
ATOM 1432 N N . ARG A 1 182 ? -16.355 -10.608 26.788 1.00 46.03 182 ARG A N 1
ATOM 1433 C CA . ARG A 1 182 ? -17.199 -10.948 27.951 1.00 46.03 182 ARG A CA 1
ATOM 1434 C C . ARG A 1 182 ? -17.752 -12.380 27.915 1.00 46.03 182 ARG A C 1
ATOM 1436 O O . ARG A 1 182 ? -18.484 -12.745 28.835 1.00 46.03 182 ARG A O 1
ATOM 1443 N N . LEU A 1 183 ? -17.439 -13.143 26.869 1.00 44.78 183 LEU A N 1
ATOM 1444 C CA . LEU A 1 183 ? -17.722 -14.576 26.728 1.00 44.78 183 LEU A CA 1
ATOM 1445 C C . LEU A 1 183 ? -16.438 -15.369 26.982 1.00 44.78 183 LEU A C 1
ATOM 1447 O O . LEU A 1 183 ? -16.559 -16.479 27.542 1.00 44.78 183 LEU A O 1
#